Protein AF-A0A358L6A0-F1 (afdb_monomer)

Radius of gyration: 38.43 Å; Cα contacts (8 Å, |Δi|>4): 349; chains: 1; bounding box: 55×77×98 Å

Secondary structure (DSSP, 8-state):
--STTSEEEEEEEE-TTS-EEEEEEEETTTPPP--------TT-EEEEEESSGGG---SS--SSS--SS-SEEEEEEETTEEEESSS---HHHHHHHHHHHHHHHHHH-HHHHH-S--HHHHHHHHHHHTSPTTHHHHHHHHHGGGS-TT-PPPPPP-------------PPPPPPPPPPSSPBP-TT--B-TT-EEEETTEEEEE-S-B-TT--TTSTTTEE-SSSS--SEEE-

Solvent-accessible surface area (backbone atoms only — not comparable to full-atom values): 14060 Å² total; per-residue (Å²): 108,100,36,66,92,37,83,32,32,35,44,37,34,24,43,74,84,69,46,77,78,44,76,49,78,32,37,44,68,73,57,74,91,81,86,86,88,76,93,83,56,70,57,19,34,42,38,39,37,28,77,61,27,67,70,72,80,60,86,76,77,70,81,66,65,72,58,56,79,46,43,62,49,45,30,38,34,45,78,42,36,68,30,33,76,88,45,92,46,55,27,56,60,58,39,51,56,50,45,51,53,51,51,52,54,39,69,73,34,64,70,55,58,73,38,71,70,46,72,69,25,49,51,46,47,54,56,38,67,43,40,60,84,67,60,21,60,55,49,43,68,74,44,51,93,60,41,32,86,83,72,64,76,76,75,69,73,75,70,70,72,73,71,76,72,71,79,70,73,82,68,78,80,74,77,79,77,72,80,71,90,35,59,68,67,56,61,84,45,70,43,45,55,73,42,58,27,19,53,98,86,42,38,34,33,29,70,38,79,38,62,55,62,74,57,72,86,38,83,85,29,29,44,61,91,68,97,69,91,35,52,21,20,76,100

pLDDT: mean 88.19, std 11.38, range [53.19, 98.38]

Nearest PDB structures (foldseek):
  1e6p-assembly1_A  TM=8.493E-01  e=3.094E-01  Serratia marcescens
  3wd0-assembly1_A  TM=8.847E-01  e=6.014E-01  Serratia marcescens
  1goi-assembly1_A  TM=8.861E-01  e=4.446E-01  Serratia marcescens
  1ogg-assembly1_A  TM=8.759E-01  e=5.330E-01  Serratia marcescens
  1e6z-assembly2_B  TM=8.083E-01  e=3.492E-01  Serratia marcescens

Structure (mmCIF, N/CA/C/O backbone):
data_AF-A0A358L6A0-F1
#
_entry.id   AF-A0A358L6A0-F1
#
loop_
_atom_site.group_PDB
_atom_site.id
_atom_site.type_symbol
_atom_site.label_atom_id
_atom_site.label_alt_id
_atom_site.label_comp_id
_atom_site.label_asym_id
_atom_site.label_entity_id
_atom_site.label_seq_id
_atom_site.pdbx_PDB_ins_code
_atom_site.Cartn_x
_atom_site.Cartn_y
_atom_site.Cartn_z
_atom_site.occupancy
_atom_site.B_iso_or_equiv
_atom_site.auth_seq_id
_atom_site.auth_comp_id
_atom_site.auth_asym_id
_atom_site.auth_atom_id
_atom_site.pdbx_PDB_model_num
ATOM 1 N N . SER A 1 1 ? -11.634 -2.624 37.415 1.00 56.09 1 SER A N 1
ATOM 2 C CA . SER A 1 1 ? -11.315 -2.043 36.095 1.00 56.09 1 SER A CA 1
ATOM 3 C C . SER A 1 1 ? -11.478 -0.537 36.193 1.00 56.09 1 SER A C 1
ATOM 5 O O . SER A 1 1 ? -12.447 -0.107 36.806 1.00 56.09 1 SER A O 1
ATOM 7 N N . TYR A 1 2 ? -10.539 0.239 35.645 1.00 67.12 2 TYR A N 1
ATOM 8 C CA . TYR A 1 2 ? -10.558 1.711 35.680 1.00 67.12 2 TYR A CA 1
ATOM 9 C C . TYR A 1 2 ? -11.576 2.341 34.706 1.00 67.12 2 TYR A C 1
ATOM 11 O O . TYR A 1 2 ? -11.769 3.550 34.734 1.00 67.12 2 TYR A O 1
ATOM 19 N N . PHE A 1 3 ? -12.260 1.530 33.888 1.00 74.31 3 PHE A N 1
ATOM 20 C CA . PHE A 1 3 ? -13.234 1.986 32.890 1.00 74.31 3 PHE A CA 1
ATOM 21 C C . PHE A 1 3 ? -14.530 1.144 32.934 1.00 74.31 3 PHE A C 1
ATOM 23 O O . PHE A 1 3 ? -14.835 0.423 31.981 1.00 74.31 3 PHE A O 1
ATOM 30 N N . PRO A 1 4 ? -15.280 1.138 34.054 1.00 77.00 4 PRO A N 1
ATOM 31 C CA . PRO A 1 4 ? -16.499 0.341 34.163 1.00 77.00 4 PRO A CA 1
ATOM 32 C C . PRO A 1 4 ? -17.640 0.941 33.329 1.00 77.00 4 PRO A C 1
ATOM 34 O O . PRO A 1 4 ? -17.939 2.123 33.466 1.00 77.00 4 PRO A O 1
ATOM 37 N N . ASN A 1 5 ? -18.303 0.111 32.514 1.00 79.19 5 ASN A N 1
ATOM 38 C CA . ASN A 1 5 ? -19.486 0.474 31.713 1.00 79.19 5 ASN A CA 1
ATOM 39 C C . ASN A 1 5 ? -19.273 1.668 30.756 1.00 79.19 5 ASN A C 1
ATOM 41 O O . ASN A 1 5 ? -20.225 2.368 30.414 1.00 79.19 5 ASN A O 1
ATOM 45 N N . ILE A 1 6 ? -18.026 1.927 30.351 1.00 88.12 6 ILE A N 1
ATOM 46 C CA . ILE A 1 6 ? -17.695 2.930 29.335 1.00 88.12 6 ILE A CA 1
ATOM 47 C C . ILE A 1 6 ? -16.894 2.291 28.206 1.00 88.12 6 ILE A C 1
ATOM 49 O O . ILE A 1 6 ? -16.176 1.305 28.412 1.00 88.12 6 ILE A O 1
ATOM 53 N N . THR A 1 7 ? -17.004 2.877 27.014 1.00 91.00 7 THR A N 1
ATOM 54 C CA . THR A 1 7 ? -16.240 2.468 25.835 1.00 91.00 7 THR A CA 1
ATOM 55 C C . THR A 1 7 ? -14.747 2.562 26.120 1.00 91.00 7 THR A C 1
ATOM 57 O O . THR A 1 7 ? -14.200 3.648 26.307 1.00 91.00 7 THR A O 1
ATOM 60 N N . TYR A 1 8 ? -14.086 1.411 26.132 1.00 94.00 8 TYR A N 1
ATOM 61 C CA . TYR A 1 8 ? -12.645 1.298 26.317 1.00 94.00 8 TYR A CA 1
ATOM 62 C C . TYR A 1 8 ? -11.913 1.237 24.979 1.00 94.00 8 TYR A C 1
ATOM 64 O O . TYR A 1 8 ? -10.862 1.854 24.824 1.00 94.00 8 TYR A O 1
ATOM 72 N N . ALA A 1 9 ? -12.496 0.555 23.993 1.00 94.56 9 ALA A N 1
ATOM 73 C CA . ALA A 1 9 ? -11.986 0.531 22.631 1.00 94.56 9 ALA A CA 1
ATOM 74 C C . ALA A 1 9 ? -13.125 0.439 21.611 1.00 94.56 9 ALA A C 1
ATOM 76 O O . ALA A 1 9 ? -14.204 -0.080 21.903 1.00 94.56 9 ALA A O 1
ATOM 77 N N . THR A 1 10 ? -12.903 0.960 20.408 1.00 95.75 10 THR A N 1
ATOM 78 C CA . THR A 1 10 ? -13.812 0.781 19.271 1.00 95.75 10 THR A CA 1
ATOM 79 C C . THR A 1 10 ? -13.008 0.555 18.000 1.00 95.75 10 THR A C 1
ATOM 81 O O . THR A 1 10 ? -12.012 1.236 17.777 1.00 95.75 10 THR A O 1
ATOM 84 N N . LEU A 1 11 ? -13.450 -0.393 17.179 1.00 95.81 11 LEU A N 1
ATOM 85 C CA . LEU A 1 11 ? -12.953 -0.635 15.830 1.00 95.81 11 LEU A CA 1
ATOM 86 C C . LEU A 1 11 ? -14.091 -0.359 14.851 1.00 95.81 11 LEU A C 1
ATOM 88 O O . LEU A 1 11 ? -15.162 -0.951 14.987 1.00 95.81 11 LEU A O 1
ATOM 92 N N . VAL A 1 12 ? -13.862 0.518 13.881 1.00 97.81 12 VAL A N 1
ATOM 93 C CA . VAL A 1 12 ? -14.806 0.817 12.800 1.00 97.81 12 VAL A CA 1
ATOM 94 C C . VAL A 1 12 ? -14.117 0.567 11.467 1.00 97.81 12 VAL A C 1
ATOM 96 O O . VAL A 1 12 ? -12.978 0.993 11.279 1.00 97.81 12 VAL A O 1
ATOM 99 N N . VAL A 1 13 ? -14.803 -0.100 10.540 1.00 98.06 13 VAL A N 1
ATOM 100 C CA . VAL A 1 13 ? -14.350 -0.232 9.148 1.00 98.06 13 VAL A CA 1
ATOM 101 C C . VAL A 1 13 ? -15.364 0.439 8.236 1.00 98.06 13 VAL A C 1
ATOM 103 O O . VAL A 1 13 ? -16.569 0.190 8.349 1.00 98.06 13 VAL A O 1
ATOM 106 N N . ARG A 1 14 ? -14.876 1.290 7.332 1.00 98.38 14 ARG A N 1
ATOM 107 C CA . ARG A 1 14 ? -15.681 1.950 6.300 1.00 98.38 14 ARG A CA 1
ATOM 108 C C . ARG A 1 14 ? -15.213 1.526 4.914 1.00 98.38 14 ARG A C 1
ATOM 110 O O . ARG A 1 14 ? -14.010 1.398 4.688 1.00 98.38 14 ARG A O 1
ATOM 117 N N . ASP A 1 15 ? -16.162 1.302 4.011 1.00 97.44 15 ASP A N 1
ATOM 118 C CA . ASP A 1 15 ? -15.863 1.030 2.604 1.00 97.44 15 ASP A CA 1
ATOM 119 C C . ASP A 1 15 ? -15.377 2.296 1.868 1.00 97.44 15 ASP A C 1
ATOM 121 O O . ASP A 1 15 ? -15.298 3.386 2.442 1.00 97.44 15 ASP A O 1
ATOM 125 N N . SER A 1 16 ? -15.043 2.163 0.582 1.00 95.50 16 SER A N 1
ATOM 126 C CA . SER A 1 16 ? -14.539 3.268 -0.249 1.00 95.50 16 SER A CA 1
ATOM 127 C C . SER A 1 16 ? -15.534 4.422 -0.431 1.00 95.50 16 SER A C 1
ATOM 129 O O . SER A 1 16 ? -15.126 5.519 -0.802 1.00 95.50 16 SER A O 1
ATOM 131 N N . ASN A 1 17 ? -16.825 4.201 -0.161 1.00 95.94 17 ASN A N 1
ATOM 132 C CA . ASN A 1 17 ? -17.867 5.230 -0.194 1.00 95.94 17 ASN A CA 1
ATOM 133 C C . ASN A 1 17 ? -18.114 5.841 1.195 1.00 95.94 17 ASN A C 1
ATOM 135 O O . ASN A 1 17 ? -19.121 6.517 1.405 1.00 95.94 17 ASN A O 1
ATOM 139 N N . ASN A 1 18 ? -17.212 5.594 2.152 1.00 95.38 18 ASN A N 1
ATOM 140 C CA . ASN A 1 18 ? -17.301 6.034 3.541 1.00 95.38 18 ASN A CA 1
ATOM 141 C C . ASN A 1 18 ? -18.508 5.453 4.307 1.00 95.38 18 ASN A C 1
ATOM 143 O O . ASN A 1 18 ? -18.911 5.984 5.345 1.00 95.38 18 ASN A O 1
ATOM 147 N N . ARG A 1 19 ? -19.092 4.345 3.833 1.00 97.38 19 ARG A N 1
ATOM 148 C CA . ARG A 1 19 ? -20.167 3.654 4.551 1.00 97.38 19 ARG A CA 1
ATOM 149 C C . ARG A 1 19 ? -19.567 2.722 5.596 1.00 97.38 19 ARG A C 1
ATOM 151 O O . ARG A 1 19 ? -18.711 1.902 5.281 1.00 97.38 19 ARG A O 1
ATOM 158 N N . GLU A 1 20 ? -20.042 2.824 6.834 1.00 98.00 20 GLU A N 1
ATOM 159 C CA . GLU A 1 20 ? -19.682 1.896 7.908 1.00 98.00 20 GLU A CA 1
ATOM 160 C C . GLU A 1 20 ? -20.186 0.4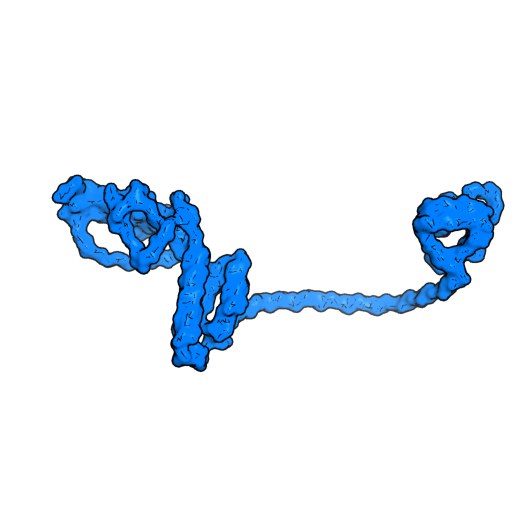86 7.581 1.00 98.00 20 GLU A C 1
ATOM 162 O O . GLU A 1 20 ? -21.389 0.260 7.460 1.00 98.00 20 GLU A O 1
ATOM 167 N N . ILE A 1 21 ? -19.252 -0.451 7.422 1.00 97.31 21 ILE A N 1
ATOM 168 C CA . ILE A 1 21 ? -19.542 -1.867 7.149 1.00 97.31 21 ILE A CA 1
ATOM 169 C C . ILE A 1 21 ? -19.302 -2.748 8.374 1.00 97.31 21 ILE A C 1
ATOM 171 O O . ILE A 1 21 ? -19.735 -3.897 8.407 1.00 97.31 21 ILE A O 1
ATOM 175 N N . TYR A 1 22 ? -18.599 -2.222 9.377 1.00 97.56 22 TYR A N 1
ATOM 176 C CA . TYR A 1 22 ? -18.295 -2.942 10.600 1.00 97.56 22 TYR A CA 1
ATOM 177 C C . TYR A 1 22 ? -18.070 -1.987 11.768 1.00 97.56 22 TYR A C 1
ATOM 179 O O . TYR A 1 22 ? -17.389 -0.968 11.626 1.00 97.56 22 TYR A O 1
ATOM 187 N N . ARG A 1 23 ? -18.572 -2.380 12.940 1.00 96.56 23 ARG A N 1
ATOM 188 C CA . ARG A 1 23 ? -18.295 -1.738 14.222 1.00 96.56 23 ARG A CA 1
ATOM 189 C C . ARG A 1 23 ? -18.195 -2.780 15.319 1.00 96.56 23 ARG A C 1
ATOM 191 O O . ARG A 1 23 ? -19.100 -3.589 15.500 1.00 96.56 23 ARG A O 1
ATOM 198 N N . LYS A 1 24 ? -17.144 -2.673 16.124 1.00 94.25 24 LYS A N 1
ATOM 199 C CA . LYS A 1 24 ? -17.020 -3.394 17.388 1.00 94.25 24 LYS A CA 1
ATOM 200 C C . LYS A 1 24 ? -16.661 -2.442 18.502 1.00 94.25 24 LYS A C 1
ATOM 202 O O . LYS A 1 24 ? -15.657 -1.741 18.422 1.00 94.25 24 LYS A O 1
ATOM 207 N N . THR A 1 25 ? -17.470 -2.453 19.551 1.00 93.31 25 THR A N 1
ATOM 208 C CA . THR A 1 25 ? -17.261 -1.658 20.759 1.00 93.31 25 THR A CA 1
ATOM 209 C C . THR A 1 25 ? -16.946 -2.593 21.915 1.00 93.31 25 THR A C 1
ATOM 211 O O . THR A 1 25 ? -17.596 -3.620 22.096 1.00 93.31 25 THR A O 1
ATOM 214 N N . MET A 1 26 ? -15.913 -2.248 22.677 1.00 91.75 26 MET A N 1
ATOM 215 C CA . MET A 1 26 ? -15.425 -3.024 23.810 1.00 91.75 26 MET A CA 1
ATOM 216 C C . MET A 1 26 ? -15.479 -2.159 25.065 1.00 91.75 26 MET A C 1
ATOM 218 O O . MET A 1 26 ? -14.884 -1.080 25.108 1.00 91.75 26 MET A O 1
ATOM 222 N N . GLU A 1 27 ? -16.183 -2.638 26.087 1.00 90.88 27 GLU A N 1
ATOM 223 C CA . GLU A 1 27 ? -16.241 -2.010 27.409 1.00 90.88 27 GLU A CA 1
ATOM 224 C C . GLU A 1 27 ? -15.062 -2.441 28.288 1.00 90.88 27 GLU A C 1
ATOM 226 O O . GLU A 1 27 ? -14.575 -3.568 28.197 1.00 90.88 27 GLU A O 1
ATOM 231 N N . GLY A 1 28 ? -14.623 -1.574 29.201 1.00 86.50 28 GLY A N 1
ATOM 232 C CA . GLY A 1 28 ? -13.390 -1.799 29.964 1.00 86.50 28 GLY A CA 1
ATOM 233 C C . GLY A 1 28 ? -13.431 -2.900 31.031 1.00 86.50 28 GLY A C 1
ATOM 234 O O . GLY A 1 28 ? -12.390 -3.228 31.601 1.00 86.50 28 GLY A O 1
ATOM 235 N N . ASN A 1 29 ? -14.595 -3.455 31.376 1.00 81.62 29 ASN A N 1
ATOM 236 C CA . ASN A 1 29 ? -14.744 -4.458 32.445 1.00 81.62 29 ASN A CA 1
ATOM 237 C C . ASN A 1 29 ? -15.479 -5.741 32.025 1.00 81.62 29 ASN A C 1
ATOM 239 O O . ASN A 1 29 ? -15.491 -6.693 32.803 1.00 81.62 29 ASN A O 1
ATOM 243 N N . ARG A 1 30 ? -16.097 -5.765 30.839 1.00 76.94 30 ARG A N 1
ATOM 244 C CA . ARG A 1 30 ? -16.945 -6.869 30.352 1.00 76.94 30 ARG A CA 1
ATOM 245 C C . ARG A 1 30 ? -16.699 -7.216 28.882 1.00 76.94 30 ARG A C 1
ATOM 247 O O . ARG A 1 30 ? -17.526 -7.876 28.260 1.00 76.94 30 ARG A O 1
ATOM 254 N N . ALA A 1 31 ? -15.573 -6.782 28.315 1.00 79.00 31 ALA A N 1
ATOM 255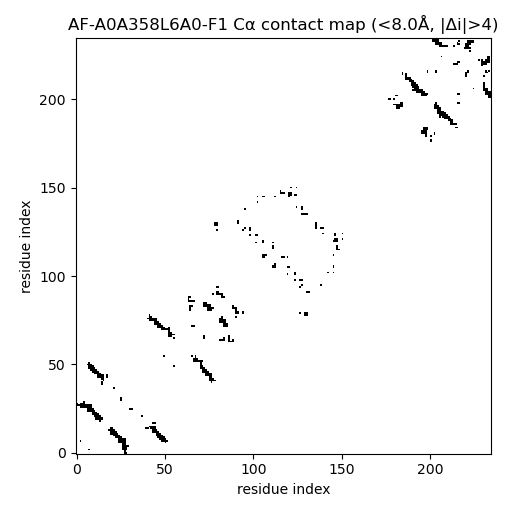 C CA . ALA A 1 31 ? -15.206 -7.175 26.963 1.00 79.00 31 ALA A CA 1
ATOM 256 C C . ALA A 1 31 ? -15.015 -8.696 26.881 1.00 79.00 31 ALA A C 1
ATOM 258 O O . ALA A 1 31 ? -14.216 -9.281 27.614 1.00 79.00 31 ALA A O 1
ATOM 259 N N . VAL A 1 32 ? -15.748 -9.325 25.966 1.00 82.31 32 VAL A N 1
ATOM 260 C CA . VAL A 1 32 ? -15.558 -10.729 25.609 1.00 82.31 32 VAL A CA 1
ATOM 261 C C . VAL A 1 32 ? -14.437 -10.801 24.581 1.00 82.31 32 VAL A C 1
ATOM 263 O O . VAL A 1 32 ? -14.462 -10.088 23.574 1.00 82.31 32 VAL A O 1
ATOM 266 N N . VAL A 1 33 ? -13.448 -11.658 24.834 1.00 82.94 33 VAL A N 1
ATOM 267 C CA . VAL A 1 33 ? -12.400 -11.945 23.851 1.00 82.94 33 VAL A CA 1
ATOM 268 C C . VAL A 1 33 ? -13.055 -12.584 22.634 1.00 82.94 33 VAL A C 1
ATOM 270 O O . VAL A 1 33 ? -13.806 -13.549 22.758 1.00 82.94 33 VAL A O 1
ATOM 273 N N . GLY A 1 34 ? -12.771 -12.050 21.454 1.00 83.88 34 GLY A N 1
ATOM 274 C CA . GLY A 1 34 ? -13.308 -12.571 20.209 1.00 83.88 34 GLY A CA 1
ATOM 275 C C . GLY A 1 34 ? -12.373 -12.298 19.048 1.00 83.88 34 GLY A C 1
ATOM 276 O O . GLY A 1 34 ? -11.483 -11.452 19.132 1.00 83.88 34 GLY A O 1
ATOM 277 N N . ARG A 1 35 ? -12.609 -13.026 17.964 1.00 87.31 35 ARG A N 1
ATOM 278 C CA . ARG A 1 35 ? -11.963 -12.839 16.672 1.00 87.31 35 ARG A CA 1
ATOM 279 C C . ARG A 1 35 ? -13.065 -12.607 15.657 1.00 87.31 35 ARG A C 1
ATOM 281 O O . ARG A 1 35 ? -13.989 -13.409 15.577 1.00 87.31 35 ARG A O 1
ATOM 288 N N . ASP A 1 36 ? -12.943 -11.529 14.904 1.00 88.31 36 ASP A N 1
ATOM 289 C CA . ASP A 1 36 ? -13.847 -11.208 13.809 1.00 88.31 36 ASP A CA 1
ATOM 290 C C . ASP A 1 36 ? -13.014 -11.158 12.529 1.00 88.31 36 ASP A C 1
ATOM 292 O O . ASP A 1 36 ? -11.890 -10.650 12.533 1.00 88.31 36 ASP A O 1
ATOM 296 N N . GLU A 1 37 ? -13.553 -11.708 11.448 1.00 91.88 37 GLU A N 1
ATOM 297 C CA . GLU A 1 37 ? -12.927 -11.681 10.130 1.00 91.88 37 GLU A CA 1
ATOM 298 C C . GLU A 1 37 ? -13.788 -10.825 9.213 1.00 91.88 37 GLU A C 1
ATOM 300 O O . GLU A 1 37 ? -14.985 -11.064 9.056 1.00 91.88 37 GLU A O 1
ATOM 305 N N . ILE A 1 38 ? -13.185 -9.776 8.662 1.00 91.00 38 ILE A N 1
ATOM 306 C CA . ILE A 1 38 ? -13.883 -8.762 7.876 1.00 91.00 38 ILE A CA 1
ATOM 307 C C . ILE A 1 38 ? -13.158 -8.661 6.544 1.00 91.00 38 ILE A C 1
ATOM 309 O O . ILE A 1 38 ? -11.955 -8.396 6.510 1.00 91.00 38 ILE A O 1
ATOM 313 N N . ALA A 1 39 ? -13.886 -8.867 5.449 1.00 92.31 39 ALA A N 1
ATOM 314 C CA . ALA A 1 39 ? -13.350 -8.626 4.119 1.00 92.31 39 ALA A CA 1
ATOM 315 C C . ALA A 1 39 ? -13.075 -7.127 3.934 1.00 92.31 39 ALA A C 1
ATOM 317 O O . ALA A 1 39 ? -13.905 -6.281 4.280 1.00 92.31 39 ALA A O 1
ATOM 318 N N . PHE A 1 40 ? -11.919 -6.800 3.369 1.00 93.88 40 PHE A N 1
ATOM 319 C CA . PHE A 1 40 ? -11.525 -5.429 3.082 1.00 93.88 40 PHE A CA 1
ATOM 320 C C . PHE A 1 40 ? -10.887 -5.331 1.700 1.00 93.88 40 PHE A C 1
ATOM 322 O O . PHE A 1 40 ? -10.334 -6.302 1.187 1.00 93.88 40 PHE A O 1
ATOM 329 N N . SER A 1 41 ? -10.935 -4.129 1.134 1.00 94.69 41 SER A N 1
ATOM 330 C CA . SER A 1 41 ? -10.309 -3.799 -0.145 1.00 94.69 41 SER A CA 1
ATOM 331 C C . SER A 1 41 ? -9.475 -2.530 -0.007 1.00 94.69 41 SER A C 1
ATOM 333 O O . SER A 1 41 ? -9.629 -1.767 0.952 1.00 94.69 41 SER A O 1
ATOM 335 N N . SER A 1 42 ? -8.594 -2.274 -0.976 1.00 95.19 42 SER A N 1
ATOM 336 C CA . SER A 1 42 ? -7.911 -0.982 -1.041 1.00 95.19 42 SER A CA 1
ATOM 337 C C . SER A 1 42 ? -8.927 0.169 -1.123 1.00 95.19 42 SER A C 1
ATOM 339 O O . SER A 1 42 ? -9.985 0.038 -1.735 1.00 95.19 42 SER A O 1
ATOM 341 N N . GLY A 1 43 ? -8.617 1.282 -0.457 1.00 96.38 43 GLY A N 1
ATOM 342 C CA . GLY A 1 43 ? -9.494 2.442 -0.308 1.00 96.38 43 GLY A CA 1
ATOM 343 C C . GLY A 1 43 ? -10.386 2.397 0.935 1.00 96.38 43 GLY A C 1
ATOM 344 O O . GLY A 1 43 ? -10.953 3.422 1.300 1.00 96.38 43 GLY A O 1
ATOM 345 N N . TYR A 1 44 ? -10.488 1.253 1.620 1.00 98.12 44 TYR A N 1
ATOM 346 C CA . TYR A 1 44 ? -11.238 1.162 2.874 1.00 98.12 44 TYR A CA 1
ATOM 347 C C . TYR A 1 44 ? -10.520 1.916 3.994 1.00 98.12 44 TYR A C 1
ATOM 349 O O . TYR A 1 44 ? -9.292 2.063 3.981 1.00 98.12 44 TYR A O 1
ATOM 357 N N . GLN A 1 45 ? -11.288 2.348 4.993 1.00 98.12 45 GLN A N 1
ATOM 358 C CA . GLN A 1 45 ? -10.762 2.993 6.189 1.00 98.12 45 GLN A CA 1
ATOM 359 C C . GLN A 1 45 ? -10.959 2.135 7.434 1.00 98.12 45 GLN A C 1
ATOM 361 O O . GLN A 1 45 ? -12.028 1.563 7.637 1.00 98.12 45 GLN A O 1
ATOM 366 N N . ILE A 1 46 ? -9.941 2.099 8.291 1.00 97.56 46 ILE A N 1
ATOM 367 C CA . ILE A 1 46 ? -9.986 1.490 9.621 1.00 97.56 46 ILE A CA 1
ATOM 368 C C . ILE A 1 46 ? -9.816 2.604 10.649 1.00 97.56 46 ILE A C 1
ATOM 370 O O . ILE A 1 46 ? -8.796 3.283 10.661 1.00 97.56 46 ILE A O 1
ATOM 374 N N . GLU A 1 47 ? -10.782 2.775 11.538 1.00 97.75 47 GLU A N 1
ATOM 375 C CA . GLU A 1 47 ? -10.686 3.683 12.678 1.00 97.75 47 GLU A CA 1
ATOM 376 C C . GLU A 1 47 ? -10.606 2.871 13.969 1.00 97.75 47 GLU A C 1
ATOM 378 O O . GLU A 1 47 ? -11.453 2.018 14.243 1.00 97.75 47 GLU A O 1
ATOM 383 N N . ILE A 1 48 ? -9.576 3.146 14.763 1.00 97.12 48 ILE A N 1
ATOM 384 C CA . ILE A 1 48 ? -9.351 2.530 16.066 1.00 97.12 48 ILE A CA 1
ATOM 385 C C . ILE A 1 48 ? -9.397 3.627 17.115 1.00 97.12 48 ILE A C 1
ATOM 387 O O . ILE A 1 48 ? -8.563 4.528 17.100 1.00 97.12 48 ILE A O 1
ATOM 391 N N . TYR A 1 49 ? -10.327 3.509 18.053 1.00 97.12 49 TYR A N 1
ATOM 392 C CA . TYR A 1 49 ? -10.307 4.240 19.313 1.00 97.12 49 TYR A CA 1
ATOM 393 C C . TYR A 1 49 ? -9.825 3.321 20.436 1.00 97.12 49 TYR A C 1
ATOM 395 O O . TYR A 1 49 ? -10.279 2.178 20.535 1.00 97.12 49 TYR A O 1
ATOM 403 N N . HIS A 1 50 ? -8.968 3.825 21.321 1.00 96.31 50 HIS A N 1
ATOM 404 C CA . HIS A 1 50 ? -8.565 3.136 22.542 1.00 96.31 50 HIS A CA 1
ATOM 405 C C . HIS A 1 50 ? -8.320 4.138 23.681 1.00 96.31 50 HIS A C 1
ATOM 407 O O . HIS A 1 50 ? -7.598 5.121 23.517 1.00 96.31 50 HIS A O 1
ATOM 413 N N . ALA A 1 51 ? -8.892 3.884 24.861 1.00 95.25 51 ALA A N 1
ATOM 414 C CA . ALA A 1 51 ? -8.777 4.770 26.024 1.00 95.25 51 ALA A CA 1
ATOM 415 C C . ALA A 1 51 ? -7.331 4.882 26.547 1.00 95.25 51 ALA A C 1
ATOM 417 O O . ALA A 1 51 ? -6.926 5.940 27.030 1.00 95.25 51 ALA A O 1
ATOM 418 N N . GLU A 1 52 ? -6.555 3.804 26.401 1.00 94.44 52 GLU A N 1
ATOM 419 C CA . GLU A 1 52 ? -5.114 3.728 26.678 1.00 94.44 52 GLU A CA 1
ATOM 420 C C . GLU A 1 52 ? -4.340 3.422 25.376 1.00 94.44 52 GLU A C 1
ATOM 422 O O . GLU A 1 52 ? -4.003 2.261 25.130 1.00 94.44 52 GLU A O 1
ATOM 427 N N . PRO A 1 53 ? -4.106 4.402 24.487 1.00 94.31 53 PRO A N 1
ATOM 428 C CA . PRO A 1 53 ? -3.596 4.154 23.131 1.00 94.31 53 PRO A CA 1
ATOM 429 C C . PRO A 1 53 ? -2.237 3.447 23.095 1.00 94.31 53 PRO A C 1
ATOM 431 O O . PRO A 1 53 ? -1.995 2.592 22.242 1.00 94.31 53 PRO A O 1
ATOM 434 N N . GLY A 1 54 ? -1.401 3.670 24.111 1.00 94.81 54 GLY A N 1
ATOM 435 C CA . GLY A 1 54 ? -0.147 2.952 24.326 1.00 94.81 54 GLY A CA 1
ATOM 436 C C . GLY A 1 54 ? -0.275 1.439 24.547 1.00 94.81 54 GLY A C 1
ATOM 437 O O . GLY A 1 54 ? 0.755 0.794 24.732 1.00 94.81 54 GLY A O 1
ATOM 438 N N . ARG A 1 55 ? -1.476 0.841 24.520 1.00 92.75 55 ARG A N 1
ATOM 439 C CA . ARG A 1 55 ? -1.705 -0.618 24.551 1.00 92.75 55 ARG A CA 1
ATOM 440 C C . ARG A 1 55 ? -1.990 -1.240 23.184 1.00 92.75 55 ARG A C 1
ATOM 442 O O . ARG A 1 55 ? -1.907 -2.459 23.062 1.00 92.75 55 ARG A O 1
ATOM 449 N N . VAL A 1 56 ? -2.274 -0.440 22.156 1.00 93.56 56 VAL A N 1
ATOM 450 C CA . VAL A 1 56 ? -2.481 -0.951 20.794 1.00 93.56 56 VAL A CA 1
ATOM 451 C C . VAL A 1 56 ? -1.136 -1.430 20.234 1.00 93.56 56 VAL A C 1
ATOM 453 O O . VAL A 1 56 ? -0.113 -0.755 20.378 1.00 93.56 56 VAL A O 1
ATOM 456 N N . ARG A 1 57 ? -1.098 -2.632 19.651 1.00 90.94 57 ARG A N 1
ATOM 457 C CA . ARG A 1 57 ? 0.123 -3.264 19.123 1.00 90.94 57 ARG A CA 1
ATOM 458 C C . ARG A 1 57 ? -0.114 -3.781 17.713 1.00 90.94 57 ARG A C 1
ATOM 460 O O . ARG A 1 57 ? -1.204 -4.249 17.400 1.00 90.94 57 ARG A O 1
ATOM 467 N N . LEU A 1 58 ? 0.931 -3.717 16.895 1.00 90.19 58 LEU A N 1
ATOM 468 C CA . LEU A 1 58 ? 0.970 -4.317 15.565 1.00 90.19 58 LEU A CA 1
ATOM 469 C C . LEU A 1 58 ? 1.720 -5.644 15.634 1.00 90.19 58 LEU A C 1
ATOM 471 O O . LEU A 1 58 ? 2.711 -5.754 16.359 1.00 90.19 58 LEU A O 1
ATOM 475 N N . SER A 1 59 ? 1.249 -6.625 14.871 1.00 87.62 59 SER A N 1
ATOM 476 C CA . SER A 1 59 ? 1.920 -7.907 14.679 1.00 87.62 59 SER A CA 1
ATOM 477 C C . SER A 1 59 ? 1.984 -8.216 13.178 1.00 87.62 59 SER A C 1
ATOM 479 O O . SER A 1 59 ? 0.924 -8.329 12.559 1.00 87.62 59 SER A O 1
ATOM 481 N N . PRO A 1 60 ? 3.184 -8.323 12.577 1.00 86.44 60 PRO A N 1
ATOM 482 C CA . PRO A 1 60 ? 4.488 -8.023 13.177 1.00 86.44 60 PRO A CA 1
ATOM 483 C C . PRO A 1 60 ? 4.618 -6.542 13.579 1.00 86.44 60 PRO A C 1
ATOM 485 O O . PRO A 1 60 ? 3.882 -5.681 13.091 1.00 86.44 60 PRO A O 1
ATOM 488 N N . SER A 1 61 ? 5.552 -6.234 14.483 1.00 86.50 61 SER A N 1
ATOM 489 C CA . SER A 1 61 ? 5.788 -4.860 14.937 1.00 86.50 61 SER A CA 1
ATOM 490 C C . SER A 1 61 ? 6.243 -3.962 13.785 1.00 86.50 61 SER A C 1
ATOM 492 O O . SER A 1 61 ? 7.104 -4.353 13.000 1.00 86.50 61 SER A O 1
ATOM 494 N N . ALA A 1 62 ? 5.713 -2.742 13.720 1.00 87.00 62 ALA A N 1
ATOM 495 C CA . ALA A 1 62 ? 6.115 -1.726 12.753 1.00 87.00 62 ALA A CA 1
ATOM 496 C C . ALA A 1 62 ? 6.176 -0.351 13.428 1.00 87.00 62 ALA A C 1
ATOM 498 O O . ALA A 1 62 ? 5.331 -0.022 14.264 1.00 87.00 62 ALA A O 1
ATOM 499 N N . THR A 1 63 ? 7.186 0.442 13.079 1.00 87.44 63 THR A N 1
ATOM 500 C CA . THR A 1 63 ? 7.399 1.791 13.615 1.00 87.44 63 THR A CA 1
ATOM 501 C C . THR A 1 63 ? 6.652 2.834 12.781 1.00 87.44 63 THR A C 1
ATOM 503 O O . THR A 1 63 ? 6.313 2.606 11.623 1.00 87.44 63 THR A O 1
ATOM 506 N N . GLY A 1 64 ? 6.327 3.980 13.385 1.00 89.19 64 GLY A N 1
ATOM 507 C CA . GLY A 1 64 ? 5.715 5.117 12.682 1.00 89.19 64 GLY A CA 1
ATOM 508 C C . GLY A 1 64 ? 4.251 4.946 12.251 1.00 89.19 64 GLY A C 1
ATOM 509 O O . GLY A 1 64 ? 3.679 5.891 11.720 1.00 89.19 64 GLY A O 1
ATOM 510 N N . ILE A 1 65 ? 3.624 3.785 12.482 1.00 92.75 65 ILE A N 1
ATOM 511 C CA . ILE A 1 65 ? 2.218 3.526 12.114 1.00 92.75 65 ILE A CA 1
ATOM 512 C C . ILE A 1 65 ? 1.239 3.946 13.221 1.00 92.75 65 ILE A C 1
ATOM 514 O O . ILE A 1 65 ? 0.133 4.390 12.922 1.00 92.75 65 ILE A O 1
ATOM 518 N N . LEU A 1 66 ? 1.620 3.815 14.494 1.00 94.56 66 LEU A N 1
ATOM 519 C CA . LEU A 1 66 ? 0.784 4.159 15.650 1.00 94.56 66 LEU A CA 1
ATOM 520 C C . LEU A 1 66 ? 1.408 5.300 16.451 1.00 94.56 66 LEU A C 1
ATOM 522 O O . LEU A 1 66 ? 2.612 5.294 16.705 1.00 94.56 66 LEU A O 1
ATOM 526 N N . ASP A 1 67 ? 0.565 6.218 16.916 1.00 94.56 67 ASP A N 1
ATOM 527 C CA . ASP A 1 67 ? 0.909 7.180 17.958 1.00 94.56 67 ASP A CA 1
ATOM 528 C C . ASP A 1 67 ? 0.425 6.635 19.308 1.00 94.56 67 ASP A C 1
ATOM 530 O O . ASP A 1 67 ? -0.762 6.387 19.512 1.00 94.56 67 ASP A O 1
ATOM 534 N N . SER A 1 68 ? 1.360 6.436 20.240 1.00 93.94 68 SER A N 1
ATOM 535 C CA . SER A 1 68 ? 1.064 5.906 21.576 1.00 93.94 68 SER A CA 1
ATOM 536 C C . SER A 1 68 ? 0.284 6.874 22.473 1.00 93.94 68 SER A C 1
ATOM 538 O O . SER A 1 68 ? -0.171 6.458 23.539 1.00 93.94 68 SER A O 1
ATOM 540 N N . GLN A 1 69 ? 0.141 8.137 22.061 1.00 94.81 69 GLN A N 1
ATOM 541 C CA . GLN A 1 69 ? -0.557 9.194 22.794 1.00 94.81 69 GLN A CA 1
ATOM 542 C C . GLN A 1 69 ? -1.936 9.517 22.198 1.00 94.81 69 GLN A C 1
ATOM 544 O O . GLN A 1 69 ? -2.834 9.955 22.921 1.00 94.81 69 GLN A O 1
ATOM 549 N N . ALA A 1 70 ? -2.146 9.268 20.902 1.00 96.25 70 ALA A N 1
ATOM 550 C CA . ALA A 1 70 ? -3.412 9.546 20.232 1.00 96.25 70 ALA A CA 1
ATOM 551 C C . ALA A 1 70 ? -4.451 8.456 20.518 1.00 96.25 70 ALA A C 1
ATOM 553 O O . ALA A 1 70 ? -4.301 7.308 20.108 1.00 96.25 70 ALA A O 1
ATOM 554 N N . LYS A 1 71 ? -5.558 8.823 21.177 1.00 96.56 71 LYS A N 1
ATOM 555 C CA . LYS A 1 71 ? -6.663 7.891 21.477 1.00 96.56 71 LYS A CA 1
ATOM 556 C C . LYS A 1 71 ? -7.365 7.347 20.237 1.00 96.56 71 LYS A C 1
ATOM 558 O O . LYS A 1 71 ? -8.004 6.306 20.342 1.00 96.56 71 LYS A O 1
ATOM 563 N N . THR A 1 72 ? -7.259 8.040 19.107 1.00 97.50 72 THR A N 1
ATOM 564 C CA . THR A 1 72 ? -7.861 7.631 17.839 1.00 97.50 72 THR A CA 1
ATOM 565 C C . THR A 1 72 ? -6.795 7.579 16.755 1.00 97.50 72 THR A C 1
ATOM 567 O O . THR A 1 72 ? -6.058 8.546 16.570 1.00 97.50 72 THR A O 1
ATOM 570 N N . ALA A 1 73 ? -6.753 6.476 16.015 1.00 97.06 73 ALA A N 1
ATOM 571 C CA . ALA A 1 73 ? -5.955 6.317 14.807 1.00 97.06 73 ALA A CA 1
ATOM 572 C C . ALA A 1 73 ? -6.877 5.964 13.638 1.00 97.06 73 ALA A C 1
ATOM 574 O O . ALA A 1 73 ? -7.749 5.104 13.777 1.00 97.06 73 ALA A O 1
ATOM 575 N N . VAL A 1 74 ? -6.688 6.623 12.495 1.00 97.31 74 VAL A N 1
ATOM 576 C CA . VAL A 1 74 ? -7.441 6.334 11.269 1.00 97.31 74 VAL A CA 1
ATOM 577 C C . VAL A 1 74 ? -6.461 5.909 10.191 1.00 97.31 74 VAL A C 1
ATOM 579 O O . VAL A 1 74 ? -5.508 6.626 9.896 1.00 97.31 74 VAL A O 1
ATOM 582 N N . PHE A 1 75 ? -6.708 4.750 9.597 1.00 97.56 75 PHE A N 1
ATOM 583 C CA . PHE A 1 75 ? -5.897 4.176 8.538 1.00 97.56 75 PHE A CA 1
ATOM 584 C C . PHE A 1 75 ? -6.682 4.097 7.244 1.00 97.56 75 PHE A C 1
ATOM 586 O O . PHE A 1 75 ? -7.852 3.729 7.256 1.00 97.56 75 PHE A O 1
ATOM 593 N N . THR A 1 76 ? -6.009 4.350 6.132 1.00 97.31 76 THR A N 1
ATOM 594 C CA . THR A 1 76 ? -6.466 4.001 4.790 1.00 97.31 76 THR A CA 1
ATOM 595 C C . THR A 1 76 ? -5.714 2.756 4.326 1.00 97.31 76 THR A C 1
ATOM 597 O O . THR A 1 76 ? -4.485 2.693 4.430 1.00 97.31 76 THR A O 1
ATOM 600 N N . ILE A 1 77 ? -6.439 1.759 3.820 1.00 97.12 77 ILE A N 1
ATOM 601 C CA . ILE A 1 77 ? -5.855 0.537 3.262 1.00 97.12 77 ILE A CA 1
ATOM 602 C C . ILE A 1 77 ? -5.381 0.822 1.834 1.00 97.12 77 ILE A C 1
ATOM 604 O O . ILE A 1 77 ? -6.179 1.139 0.950 1.00 97.12 77 ILE A O 1
ATOM 608 N N . THR A 1 78 ? -4.085 0.688 1.583 1.00 96.44 78 THR A N 1
ATOM 609 C CA . THR A 1 78 ? -3.478 0.816 0.252 1.00 96.44 78 THR A CA 1
ATOM 610 C C . THR A 1 78 ? -2.990 -0.551 -0.236 1.00 96.44 78 THR A C 1
ATOM 612 O O . THR A 1 78 ? -2.849 -1.467 0.580 1.00 96.44 78 THR A O 1
ATOM 615 N N . PRO A 1 79 ? -2.690 -0.717 -1.538 1.00 94.31 79 PRO A N 1
ATOM 616 C CA . PRO A 1 79 ? -2.092 -1.956 -2.038 1.00 94.31 79 PRO A CA 1
ATOM 617 C C . PRO A 1 79 ? -0.753 -2.287 -1.359 1.00 94.31 79 PRO A C 1
ATOM 619 O O . PRO A 1 79 ? -0.418 -3.454 -1.194 1.00 94.31 79 PRO A O 1
ATOM 622 N N . ALA A 1 80 ? -0.018 -1.263 -0.908 1.00 94.75 80 ALA A N 1
ATOM 623 C CA . ALA A 1 80 ? 1.270 -1.416 -0.237 1.00 94.75 80 ALA A CA 1
ATOM 624 C C . ALA A 1 80 ? 1.178 -1.550 1.299 1.00 94.75 80 ALA A C 1
ATOM 626 O O . ALA A 1 80 ? 2.179 -1.841 1.953 1.00 94.75 80 ALA A O 1
ATOM 627 N N . GLY A 1 81 ? 0.004 -1.335 1.906 1.00 93.31 81 GLY A N 1
ATOM 628 C CA . GLY A 1 81 ? -0.208 -1.492 3.348 1.00 93.31 81 GLY A CA 1
ATOM 629 C C . GLY A 1 81 ? -1.081 -0.406 3.981 1.00 93.31 81 GLY A C 1
ATOM 630 O O . GLY A 1 81 ? -1.924 0.208 3.337 1.00 93.31 81 GLY A O 1
ATOM 631 N N . LEU A 1 82 ? -0.908 -0.171 5.285 1.00 94.69 82 LEU A N 1
ATOM 632 C CA . LEU A 1 82 ? -1.722 0.791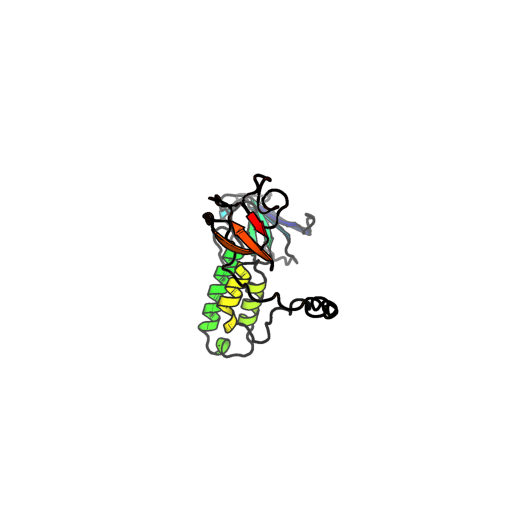 6.038 1.00 94.69 82 LEU A CA 1
ATOM 633 C C . LEU A 1 82 ? -1.099 2.190 6.019 1.00 94.69 82 LEU A C 1
ATOM 635 O O . LEU A 1 82 ? -0.020 2.399 6.576 1.00 94.69 82 LEU A O 1
ATOM 639 N N . LYS A 1 83 ? -1.801 3.173 5.450 1.00 96.81 83 LYS A N 1
ATOM 640 C CA . LYS A 1 83 ? -1.472 4.598 5.594 1.00 96.81 83 LYS A CA 1
ATOM 641 C C . LYS A 1 83 ? -2.215 5.156 6.800 1.00 96.81 83 LYS A C 1
ATOM 643 O O . LYS A 1 83 ? -3.436 5.159 6.796 1.00 96.81 83 LYS A O 1
ATOM 648 N N . ASN A 1 84 ? -1.509 5.634 7.815 1.00 97.06 84 ASN A N 1
ATOM 649 C CA . ASN A 1 84 ? -2.118 6.405 8.892 1.00 97.06 84 ASN A CA 1
ATOM 650 C C . ASN A 1 84 ? -2.432 7.821 8.368 1.00 97.06 84 ASN A C 1
ATOM 652 O O . ASN A 1 84 ? -1.594 8.444 7.716 1.00 97.06 84 ASN A O 1
ATOM 656 N N . ASN A 1 85 ? -3.640 8.316 8.627 1.00 95.38 85 ASN A N 1
ATOM 657 C CA . ASN A 1 85 ? -4.116 9.604 8.120 1.00 95.38 85 ASN A CA 1
ATOM 658 C C . ASN A 1 85 ? -3.616 10.795 8.959 1.00 95.38 85 ASN A C 1
ATOM 660 O O . ASN A 1 85 ? -3.656 11.928 8.489 1.00 95.38 85 ASN A O 1
ATOM 664 N N . GLN A 1 86 ? -3.163 10.555 10.192 1.00 94.19 86 GLN A N 1
ATOM 665 C CA . GLN A 1 86 ? -2.597 11.561 11.096 1.00 94.19 86 GLN A CA 1
ATOM 666 C C . GLN A 1 86 ? -1.060 11.578 11.096 1.00 94.19 86 GLN A C 1
ATOM 668 O O . GLN A 1 86 ? -0.463 12.579 11.488 1.00 94.19 86 GLN A O 1
ATOM 673 N N . LEU A 1 87 ? -0.410 10.487 10.679 1.00 95.12 87 LEU A N 1
ATOM 674 C CA . LEU A 1 87 ? 1.048 10.344 10.682 1.00 95.12 87 LEU A CA 1
ATOM 675 C C . LEU A 1 87 ? 1.632 10.350 9.266 1.00 95.12 87 LEU A C 1
ATOM 677 O O . LEU A 1 87 ? 0.978 10.020 8.278 1.00 95.12 87 LEU A O 1
ATOM 681 N N . ASN A 1 88 ? 2.922 10.665 9.161 1.00 93.19 88 ASN A N 1
ATOM 682 C CA . ASN A 1 88 ? 3.623 10.692 7.878 1.00 93.19 88 ASN A CA 1
ATOM 683 C C . ASN A 1 88 ? 4.274 9.345 7.506 1.00 93.19 88 ASN A C 1
ATOM 685 O O . ASN A 1 88 ? 5.358 9.313 6.931 1.00 93.19 88 ASN A O 1
ATOM 689 N N . ASN A 1 89 ? 3.646 8.216 7.846 1.00 94.88 89 ASN A N 1
ATOM 690 C CA . ASN A 1 89 ? 4.173 6.914 7.435 1.00 94.88 89 ASN A CA 1
ATOM 691 C C . ASN A 1 89 ? 3.987 6.702 5.924 1.00 94.88 89 ASN A C 1
ATOM 693 O O . ASN A 1 89 ? 3.012 7.182 5.343 1.00 94.88 89 ASN A O 1
ATOM 697 N N . ASN A 1 90 ? 4.895 5.961 5.293 1.00 94.69 90 ASN A N 1
ATOM 698 C CA . ASN A 1 90 ? 4.806 5.624 3.875 1.00 94.69 90 ASN A CA 1
ATOM 699 C C . ASN A 1 90 ? 4.677 4.097 3.704 1.00 94.69 90 ASN A C 1
ATOM 701 O O . ASN A 1 90 ? 5.655 3.386 3.951 1.00 94.69 90 ASN A O 1
ATOM 705 N N . PRO A 1 91 ? 3.497 3.583 3.297 1.00 95.00 91 PRO A N 1
ATOM 706 C CA . PRO A 1 91 ? 3.303 2.153 3.062 1.00 95.00 91 PRO A CA 1
ATOM 707 C C . PRO A 1 91 ? 4.241 1.575 2.000 1.00 95.00 91 PRO A C 1
ATOM 709 O O . PRO A 1 91 ? 4.731 0.467 2.177 1.00 95.00 91 PRO A O 1
ATOM 712 N N . GLU A 1 92 ? 4.540 2.322 0.933 1.00 95.94 92 GLU A N 1
ATOM 713 C CA . GLU A 1 92 ? 5.418 1.840 -0.140 1.00 95.94 92 GLU A CA 1
ATOM 714 C C . GLU A 1 92 ? 6.864 1.693 0.325 1.00 95.94 92 GLU A C 1
ATOM 716 O O . GLU A 1 92 ? 7.506 0.695 0.016 1.00 95.94 92 GLU A O 1
ATOM 721 N N . THR A 1 93 ? 7.365 2.637 1.127 1.00 93.38 93 THR A N 1
ATOM 722 C CA . THR A 1 93 ? 8.701 2.523 1.734 1.00 93.38 93 THR A CA 1
ATOM 723 C C . THR A 1 93 ? 8.773 1.324 2.679 1.00 93.38 93 THR A C 1
ATOM 725 O O . THR A 1 93 ? 9.701 0.527 2.587 1.00 93.38 93 THR A O 1
ATOM 728 N N . ALA A 1 94 ? 7.764 1.146 3.537 1.00 93.00 94 ALA A N 1
ATOM 729 C CA . ALA A 1 94 ? 7.716 0.014 4.460 1.00 93.00 94 ALA A CA 1
ATOM 730 C C . ALA A 1 94 ? 7.607 -1.338 3.728 1.00 93.00 94 ALA A C 1
ATOM 732 O O . ALA A 1 94 ? 8.197 -2.329 4.161 1.00 93.00 94 ALA A O 1
ATOM 733 N N . LEU A 1 95 ? 6.863 -1.396 2.618 1.00 95.25 95 LEU A N 1
ATOM 734 C CA . LEU A 1 95 ? 6.799 -2.585 1.773 1.00 95.25 95 LEU A CA 1
ATOM 735 C C . LEU A 1 95 ? 8.140 -2.833 1.073 1.00 95.25 95 LEU A C 1
ATOM 737 O O . LEU A 1 95 ? 8.622 -3.959 1.105 1.00 95.25 95 LEU A O 1
ATOM 741 N N . ALA A 1 96 ? 8.783 -1.805 0.517 1.00 95.88 96 ALA A N 1
ATOM 742 C CA . ALA A 1 96 ? 10.087 -1.925 -0.133 1.00 95.88 96 ALA A CA 1
ATOM 743 C C . ALA A 1 96 ? 11.161 -2.527 0.792 1.00 95.88 96 ALA A C 1
ATOM 745 O O . ALA A 1 96 ? 11.894 -3.421 0.369 1.00 95.88 96 ALA A O 1
ATOM 746 N N . GLU A 1 97 ? 11.209 -2.111 2.062 1.00 93.12 97 GLU A N 1
ATOM 747 C CA . GLU A 1 97 ? 12.102 -2.699 3.074 1.00 93.12 97 GLU A CA 1
ATOM 748 C C . GLU A 1 97 ? 11.813 -4.193 3.297 1.00 93.12 97 GLU A C 1
ATOM 750 O O . GLU A 1 97 ? 12.729 -5.014 3.369 1.00 93.12 97 GLU A O 1
ATOM 755 N N . ARG A 1 98 ? 10.533 -4.581 3.358 1.00 94.12 98 ARG A N 1
ATOM 756 C CA . ARG A 1 98 ? 10.137 -5.993 3.497 1.00 94.12 98 ARG A CA 1
ATOM 757 C C . ARG A 1 98 ? 10.483 -6.817 2.261 1.00 94.12 98 ARG A C 1
ATOM 759 O O . ARG A 1 98 ? 10.909 -7.959 2.409 1.00 94.12 98 ARG A O 1
ATOM 766 N N . LEU A 1 99 ? 10.333 -6.250 1.064 1.00 97.00 99 LEU A N 1
ATOM 767 C CA . LEU A 1 99 ? 10.708 -6.907 -0.189 1.00 97.00 99 LEU A CA 1
ATOM 768 C C . LEU A 1 99 ? 12.220 -7.114 -0.278 1.00 97.00 99 LEU A C 1
ATOM 770 O O . LEU A 1 99 ? 12.665 -8.160 -0.741 1.00 97.00 99 LEU A O 1
ATOM 774 N N . GLU A 1 100 ? 13.020 -6.176 0.232 1.00 96.75 100 GLU A N 1
ATOM 775 C CA . GLU A 1 100 ? 14.462 -6.386 0.362 1.00 96.75 100 GLU A CA 1
ATOM 776 C C . GLU A 1 100 ? 14.776 -7.581 1.266 1.00 96.75 100 GLU A C 1
ATOM 778 O O . GLU A 1 100 ? 15.500 -8.484 0.845 1.00 96.75 100 GLU A O 1
ATOM 783 N N . GLN A 1 101 ? 14.169 -7.663 2.451 1.00 95.56 101 GLN A N 1
ATOM 784 C CA . GLN A 1 101 ? 14.362 -8.814 3.341 1.00 95.56 101 GLN A CA 1
ATOM 785 C C . GLN A 1 101 ? 13.890 -10.133 2.710 1.00 95.56 101 GLN A C 1
ATOM 787 O O . GLN A 1 101 ? 14.575 -11.149 2.828 1.00 95.56 101 GLN A O 1
ATOM 792 N N . ALA A 1 102 ? 12.763 -10.125 1.993 1.00 96.88 102 ALA A N 1
ATOM 793 C CA . ALA A 1 102 ? 12.266 -11.295 1.273 1.00 96.88 102 ALA A CA 1
ATOM 794 C C . ALA A 1 102 ? 13.242 -11.747 0.172 1.00 96.88 102 ALA A C 1
ATOM 796 O O . ALA A 1 102 ? 13.518 -12.940 0.046 1.00 96.88 102 ALA A O 1
ATOM 797 N N . SER A 1 103 ? 13.833 -10.805 -0.572 1.00 97.44 103 SER A N 1
ATOM 798 C CA . SER A 1 103 ? 14.838 -11.112 -1.597 1.00 97.44 103 SER A CA 1
ATOM 799 C C . SER A 1 103 ? 16.102 -11.745 -1.003 1.00 97.44 103 SER A C 1
ATOM 801 O O . SER A 1 103 ? 16.604 -12.739 -1.528 1.00 97.44 103 SER A O 1
ATOM 803 N N . LEU A 1 104 ? 16.577 -11.233 0.140 1.00 97.00 104 LEU A N 1
ATOM 804 C CA . LEU A 1 104 ? 17.724 -11.790 0.859 1.00 97.00 104 LEU A CA 1
ATOM 805 C C . LEU A 1 104 ? 17.420 -13.193 1.388 1.00 97.00 104 LEU A C 1
ATOM 807 O O . LEU A 1 104 ? 18.269 -14.080 1.308 1.00 97.00 104 LEU A O 1
ATOM 811 N N . ALA A 1 105 ? 16.199 -13.418 1.880 1.00 96.88 105 ALA A N 1
ATOM 812 C CA . ALA A 1 105 ? 15.764 -14.738 2.308 1.00 96.88 105 ALA A CA 1
ATOM 813 C C . ALA A 1 105 ? 15.764 -15.733 1.137 1.00 96.88 105 ALA A C 1
ATOM 815 O O . ALA A 1 105 ? 16.289 -16.832 1.292 1.00 96.88 105 ALA A O 1
ATOM 816 N N . ILE A 1 106 ? 15.261 -15.361 -0.043 1.00 96.62 106 ILE A N 1
ATOM 817 C CA . ILE A 1 106 ? 15.317 -16.220 -1.239 1.00 96.62 106 ILE A CA 1
ATOM 818 C C . ILE A 1 106 ? 16.769 -16.532 -1.615 1.00 96.62 106 ILE A C 1
ATOM 820 O O . ILE A 1 106 ? 17.114 -17.697 -1.807 1.00 96.62 106 ILE A O 1
ATOM 824 N N . ALA A 1 107 ? 17.630 -15.512 -1.660 1.00 96.25 107 ALA A N 1
ATOM 825 C CA . ALA A 1 107 ? 19.038 -15.665 -2.016 1.00 96.25 107 ALA A CA 1
ATOM 826 C C . ALA A 1 107 ? 19.802 -16.599 -1.057 1.00 96.25 107 ALA A C 1
ATOM 828 O O . ALA A 1 107 ? 20.675 -17.350 -1.490 1.00 96.25 107 ALA A O 1
ATOM 829 N N . ALA A 1 108 ? 19.459 -16.590 0.234 1.00 97.12 108 ALA A N 1
ATOM 830 C CA . ALA A 1 108 ? 20.099 -17.425 1.249 1.00 97.12 108 ALA A CA 1
ATOM 831 C C . ALA A 1 108 ? 19.667 -18.906 1.213 1.00 97.12 108 ALA A C 1
ATOM 833 O O . ALA A 1 108 ? 20.357 -19.756 1.778 1.00 97.12 108 ALA A O 1
ATOM 834 N N . HIS A 1 109 ? 18.547 -19.241 0.563 1.00 96.62 109 HIS A N 1
ATOM 835 C CA . HIS A 1 109 ? 18.006 -20.602 0.534 1.00 96.62 109 HIS A CA 1
ATOM 836 C C . HIS A 1 109 ? 18.195 -21.234 -0.846 1.00 96.62 109 HIS A C 1
ATOM 838 O O . HIS A 1 109 ? 17.378 -21.051 -1.745 1.00 96.62 109 HIS A O 1
ATOM 844 N N . SER A 1 110 ? 19.252 -22.039 -1.004 1.00 94.38 110 SER A N 1
ATOM 845 C CA . SER A 1 110 ? 19.625 -22.655 -2.291 1.00 94.38 110 SER A CA 1
ATOM 846 C C . SER A 1 110 ? 18.484 -23.427 -2.971 1.00 94.38 110 SER A C 1
ATOM 848 O O . SER A 1 110 ? 18.326 -23.325 -4.189 1.00 94.38 110 SER A O 1
ATOM 850 N N . THR A 1 111 ? 17.654 -24.143 -2.206 1.00 95.62 111 THR A N 1
ATOM 851 C CA . THR A 1 111 ? 16.484 -24.866 -2.733 1.00 95.62 111 THR A CA 1
ATOM 852 C C . THR A 1 111 ? 15.442 -23.930 -3.341 1.00 95.62 111 THR A C 1
ATOM 854 O O . THR A 1 111 ? 14.943 -24.210 -4.421 1.00 95.62 111 THR A O 1
ATOM 857 N N . ILE A 1 112 ? 15.148 -22.800 -2.693 1.00 94.75 112 ILE A N 1
ATOM 858 C CA . ILE A 1 112 ? 14.221 -21.783 -3.211 1.00 94.75 112 ILE A CA 1
ATOM 859 C C . ILE A 1 112 ? 14.842 -21.092 -4.425 1.00 94.75 112 ILE A C 1
ATOM 861 O O . ILE A 1 112 ? 14.198 -20.959 -5.461 1.00 94.75 112 ILE A O 1
ATOM 865 N N . LEU A 1 113 ? 16.106 -20.676 -4.313 1.00 93.44 113 LEU A N 1
ATOM 866 C CA . LEU A 1 113 ? 16.812 -19.943 -5.360 1.00 93.44 113 LEU A CA 1
ATOM 867 C C . LEU A 1 113 ? 16.831 -20.720 -6.684 1.00 93.44 113 LEU A C 1
ATOM 869 O O . LEU A 1 113 ? 16.539 -20.147 -7.733 1.00 93.44 113 LEU A O 1
ATOM 873 N N . THR A 1 114 ? 17.129 -22.019 -6.623 1.00 92.50 114 THR A N 1
ATOM 874 C CA . THR A 1 114 ? 17.254 -22.893 -7.802 1.00 92.50 114 THR A CA 1
ATOM 875 C C . THR A 1 114 ? 15.939 -23.492 -8.286 1.00 92.50 114 THR A C 1
ATOM 877 O O . THR A 1 114 ? 15.881 -23.959 -9.422 1.00 92.50 114 THR A O 1
ATOM 880 N N . ALA A 1 115 ? 14.882 -23.466 -7.471 1.00 92.25 115 ALA A N 1
ATOM 881 C CA . ALA A 1 115 ? 13.579 -23.955 -7.888 1.00 92.25 115 ALA A CA 1
ATOM 882 C C . ALA A 1 115 ? 12.998 -23.092 -9.014 1.00 92.25 115 ALA A C 1
ATOM 884 O O . ALA A 1 115 ? 13.095 -21.861 -8.995 1.00 92.25 115 ALA A O 1
ATOM 885 N N . GLU A 1 116 ? 12.350 -23.746 -9.975 1.00 89.31 116 GLU A N 1
ATOM 886 C CA . GLU A 1 116 ? 11.599 -23.071 -11.036 1.00 89.31 116 GLU A CA 1
ATOM 887 C C . GLU A 1 116 ? 10.394 -22.305 -10.465 1.00 89.31 116 GLU A C 1
ATOM 889 O O . GLU A 1 116 ? 10.116 -21.186 -10.895 1.00 89.31 116 GLU A O 1
ATOM 894 N N . TYR A 1 117 ? 9.771 -22.869 -9.423 1.00 87.75 117 TYR A N 1
ATOM 895 C CA . TYR A 1 117 ? 8.623 -22.311 -8.713 1.00 87.75 117 TYR A CA 1
ATOM 896 C C . TYR A 1 117 ? 8.864 -22.313 -7.206 1.00 87.75 117 TYR A C 1
ATOM 898 O O . TYR A 1 117 ? 9.291 -23.323 -6.640 1.00 87.75 117 TYR A O 1
ATOM 906 N N . ALA A 1 118 ? 8.538 -21.206 -6.545 1.00 93.38 118 ALA A N 1
ATOM 907 C CA . ALA A 1 118 ? 8.459 -21.136 -5.092 1.00 93.38 118 ALA A CA 1
ATOM 908 C C . ALA A 1 118 ? 7.543 -19.981 -4.683 1.00 93.38 118 ALA A C 1
ATOM 910 O O . ALA A 1 118 ? 7.683 -18.877 -5.207 1.00 93.38 118 ALA A O 1
ATOM 911 N N . SER A 1 119 ? 6.668 -20.206 -3.699 1.00 94.25 119 SER A N 1
ATOM 912 C CA . SER A 1 119 ? 5.700 -19.189 -3.266 1.00 94.25 119 SER A CA 1
ATOM 913 C C . SER A 1 119 ? 6.377 -17.882 -2.851 1.00 94.25 119 SER A C 1
ATOM 915 O O . SER A 1 119 ? 5.862 -16.813 -3.128 1.00 94.25 119 SER A O 1
ATOM 917 N N . GLN A 1 120 ? 7.583 -17.943 -2.277 1.00 96.00 120 GLN A N 1
ATOM 918 C CA . GLN A 1 120 ? 8.352 -16.757 -1.898 1.00 96.00 120 GLN A CA 1
ATOM 919 C C . GLN A 1 120 ? 8.738 -15.887 -3.104 1.00 96.00 120 GLN A C 1
ATOM 921 O O . GLN A 1 120 ? 8.795 -14.665 -2.979 1.00 96.00 120 GLN A O 1
ATOM 926 N N . LYS A 1 121 ? 9.016 -16.498 -4.263 1.00 95.31 121 LYS A N 1
ATOM 927 C CA . LYS A 1 121 ? 9.337 -15.773 -5.500 1.00 95.31 121 LYS A CA 1
ATOM 928 C C . LYS A 1 121 ? 8.103 -15.061 -6.052 1.00 95.31 121 LYS A C 1
ATOM 930 O O . LYS A 1 121 ? 8.209 -13.924 -6.511 1.00 95.31 121 LYS A O 1
ATOM 935 N N . ASP A 1 122 ? 6.946 -15.711 -5.958 1.00 93.81 122 ASP A N 1
ATOM 936 C CA . ASP A 1 122 ? 5.661 -15.154 -6.385 1.00 93.81 122 ASP A CA 1
ATOM 937 C C . ASP A 1 122 ? 5.197 -14.041 -5.434 1.00 93.81 122 ASP A C 1
ATOM 939 O O . ASP A 1 122 ? 4.811 -12.967 -5.890 1.00 93.81 122 ASP A O 1
ATOM 943 N N . ASP A 1 123 ? 5.345 -14.238 -4.121 1.00 95.25 123 ASP A N 1
ATOM 944 C CA . ASP A 1 123 ? 5.082 -13.225 -3.093 1.00 95.25 123 ASP A CA 1
ATOM 945 C C . ASP A 1 123 ? 5.956 -11.978 -3.301 1.00 95.25 123 ASP A C 1
ATOM 947 O O . ASP A 1 123 ? 5.470 -10.846 -3.206 1.00 95.25 123 ASP A O 1
ATOM 951 N N . LEU A 1 124 ? 7.246 -12.168 -3.620 1.00 96.50 124 LEU A N 1
ATOM 952 C CA . LEU A 1 124 ? 8.157 -11.066 -3.928 1.00 96.50 124 LEU A CA 1
ATOM 953 C C . LEU A 1 124 ? 7.693 -10.303 -5.175 1.00 96.50 124 LEU A C 1
ATOM 955 O O . LEU A 1 124 ? 7.652 -9.073 -5.155 1.00 96.50 124 LEU A O 1
ATOM 959 N N . TRP A 1 125 ? 7.324 -11.013 -6.243 1.00 95.56 125 TRP A N 1
ATOM 960 C CA . TRP A 1 125 ? 6.836 -10.392 -7.473 1.00 95.56 125 TRP A CA 1
ATOM 961 C C . TRP A 1 125 ? 5.531 -9.617 -7.248 1.00 95.56 125 TRP A C 1
ATOM 963 O O . TRP A 1 125 ? 5.462 -8.435 -7.591 1.00 95.56 125 TRP A O 1
ATOM 973 N N . LEU A 1 126 ? 4.531 -10.222 -6.595 1.00 94.56 126 LEU A N 1
ATOM 974 C CA . LEU A 1 126 ? 3.257 -9.572 -6.262 1.00 94.56 126 LEU A CA 1
ATOM 975 C C . LEU A 1 126 ? 3.469 -8.317 -5.413 1.00 94.56 126 LEU A C 1
ATOM 977 O O . LEU A 1 126 ? 2.860 -7.276 -5.665 1.00 94.56 126 LEU A O 1
ATOM 981 N N . GLY A 1 127 ? 4.369 -8.393 -4.433 1.00 96.00 127 GLY A N 1
ATOM 982 C CA . GLY A 1 127 ? 4.716 -7.251 -3.604 1.00 96.00 127 GLY A CA 1
ATOM 983 C C . GLY A 1 127 ? 5.392 -6.124 -4.389 1.00 96.00 127 GLY A C 1
ATOM 984 O O . GLY A 1 127 ? 5.054 -4.960 -4.183 1.00 96.00 127 GLY A O 1
ATOM 985 N N . VAL A 1 128 ? 6.290 -6.438 -5.331 1.00 96.44 128 VAL A N 1
ATOM 986 C CA . VAL A 1 128 ? 6.874 -5.429 -6.233 1.00 96.44 128 VAL A CA 1
ATOM 987 C C . VAL A 1 128 ? 5.790 -4.810 -7.123 1.00 96.44 128 VAL A C 1
ATOM 989 O O . VAL A 1 128 ? 5.757 -3.591 -7.281 1.00 96.44 128 VAL A O 1
ATOM 992 N N . MET A 1 129 ? 4.866 -5.611 -7.661 1.00 94.19 129 MET A N 1
ATOM 993 C CA . MET A 1 129 ? 3.769 -5.132 -8.514 1.00 94.19 129 MET A CA 1
ATOM 994 C C . MET A 1 129 ? 2.760 -4.237 -7.783 1.00 94.19 129 MET A C 1
ATOM 996 O O . MET A 1 129 ? 2.150 -3.376 -8.418 1.00 94.19 129 MET A O 1
ATOM 1000 N N . ALA A 1 130 ? 2.623 -4.382 -6.462 1.00 94.56 130 ALA A N 1
ATOM 1001 C CA . ALA A 1 130 ? 1.768 -3.530 -5.634 1.00 94.56 130 ALA A CA 1
ATOM 1002 C C . ALA A 1 130 ? 2.293 -2.088 -5.466 1.00 94.56 130 ALA A C 1
ATOM 1004 O O . ALA A 1 130 ? 1.558 -1.228 -4.975 1.00 94.56 130 ALA A O 1
ATOM 1005 N N . LEU A 1 131 ? 3.544 -1.810 -5.851 1.00 95.50 131 LEU A N 1
ATOM 1006 C CA . LEU A 1 131 ? 4.162 -0.487 -5.744 1.00 95.50 131 LEU A CA 1
ATOM 1007 C C . LEU A 1 131 ? 3.825 0.411 -6.942 1.00 95.50 131 LEU A C 1
ATOM 1009 O O . LEU A 1 131 ? 3.660 -0.047 -8.079 1.00 95.50 131 LEU A O 1
ATOM 1013 N N . SER A 1 132 ? 3.793 1.721 -6.702 1.00 92.50 132 SER A N 1
ATOM 1014 C CA . SER A 1 132 ? 3.710 2.725 -7.760 1.00 92.50 132 SER A CA 1
ATOM 1015 C C . SER A 1 132 ? 5.050 2.935 -8.489 1.00 92.50 132 SER A C 1
ATOM 1017 O O . SER A 1 132 ? 6.133 2.573 -8.010 1.00 92.50 132 SER A O 1
ATOM 1019 N N . ARG A 1 133 ? 4.993 3.521 -9.694 1.00 90.75 133 ARG A N 1
ATOM 1020 C CA . ARG A 1 133 ? 6.196 3.991 -10.405 1.00 90.75 133 ARG A CA 1
ATOM 1021 C C . ARG A 1 133 ? 6.707 5.290 -9.756 1.00 90.75 133 ARG A C 1
ATOM 1023 O O . ARG A 1 133 ? 5.882 6.123 -9.384 1.00 90.75 133 ARG A O 1
ATOM 1030 N N . PRO A 1 134 ? 8.036 5.506 -9.666 1.00 94.75 134 PRO A N 1
ATOM 1031 C CA . PRO A 1 134 ? 9.112 4.704 -10.268 1.00 94.75 134 PRO A CA 1
ATOM 1032 C C . PRO A 1 134 ? 9.618 3.548 -9.392 1.00 94.75 134 PRO A C 1
ATOM 1034 O O . PRO A 1 134 ? 10.415 2.736 -9.857 1.00 94.75 134 PRO A O 1
ATOM 1037 N N . LEU A 1 135 ? 9.183 3.455 -8.133 1.00 92.62 135 LEU A N 1
ATOM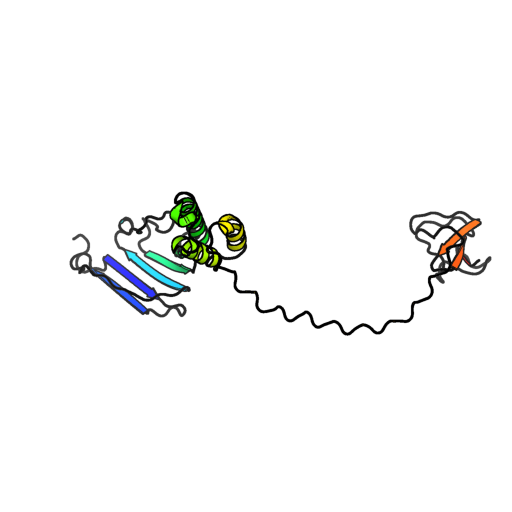 1038 C CA . LEU A 1 135 ? 9.742 2.507 -7.167 1.00 92.62 135 LEU A CA 1
ATOM 1039 C C . LEU A 1 135 ? 9.571 1.047 -7.607 1.00 92.62 135 LEU A C 1
ATOM 1041 O O . LEU A 1 135 ? 10.508 0.259 -7.481 1.00 92.62 135 LEU A O 1
ATOM 1045 N N . ARG A 1 136 ? 8.418 0.706 -8.191 1.00 94.75 136 ARG A N 1
ATOM 1046 C CA . ARG A 1 136 ? 8.182 -0.607 -8.803 1.00 94.75 136 ARG A CA 1
ATOM 1047 C C . ARG A 1 136 ? 9.240 -0.970 -9.834 1.00 94.75 136 ARG A C 1
ATOM 1049 O O . ARG A 1 136 ? 9.778 -2.066 -9.776 1.00 94.75 136 ARG A O 1
ATOM 1056 N N . ASP A 1 137 ? 9.538 -0.064 -10.761 1.00 89.94 137 ASP A N 1
ATOM 1057 C CA . ASP A 1 137 ? 10.441 -0.345 -11.881 1.00 89.94 137 ASP A CA 1
ATOM 1058 C C . ASP A 1 137 ? 11.872 -0.572 -11.369 1.00 89.94 137 ASP A C 1
ATOM 1060 O O . ASP A 1 137 ? 12.554 -1.506 -11.790 1.00 89.94 137 ASP A O 1
ATOM 1064 N N . ILE A 1 138 ? 12.287 0.230 -10.383 1.00 92.88 138 ILE A N 1
ATOM 1065 C CA . ILE A 1 138 ? 13.580 0.099 -9.701 1.00 92.88 138 ILE A CA 1
ATOM 1066 C C . ILE A 1 138 ? 13.690 -1.265 -9.010 1.00 92.88 138 ILE A C 1
ATOM 1068 O O . ILE A 1 138 ? 14.688 -1.967 -9.180 1.00 92.88 138 ILE A O 1
ATOM 1072 N N . LEU A 1 139 ? 12.683 -1.657 -8.223 1.00 94.25 139 LEU A N 1
ATOM 1073 C CA . LEU A 1 139 ? 12.735 -2.914 -7.472 1.00 94.25 139 LEU A CA 1
ATOM 1074 C C . LEU A 1 139 ? 12.518 -4.144 -8.353 1.00 94.25 139 LEU A C 1
ATOM 1076 O O . LEU A 1 139 ? 13.129 -5.178 -8.093 1.00 94.25 139 LEU A O 1
ATOM 1080 N N . TYR A 1 140 ? 11.724 -4.028 -9.417 1.00 93.94 140 TYR A N 1
ATOM 1081 C CA . TYR A 1 140 ? 11.600 -5.066 -10.433 1.00 93.94 140 TYR A CA 1
ATOM 1082 C C . TYR A 1 140 ? 12.961 -5.349 -11.062 1.00 93.94 140 TYR A C 1
ATOM 1084 O O . TYR A 1 140 ? 13.416 -6.487 -11.034 1.00 93.94 140 TYR A O 1
ATOM 1092 N N . ALA A 1 141 ? 13.663 -4.312 -11.533 1.00 90.75 141 ALA A N 1
ATOM 1093 C CA . ALA A 1 141 ? 15.003 -4.463 -12.093 1.00 90.75 141 ALA A CA 1
ATOM 1094 C C . ALA A 1 141 ? 16.002 -5.039 -11.0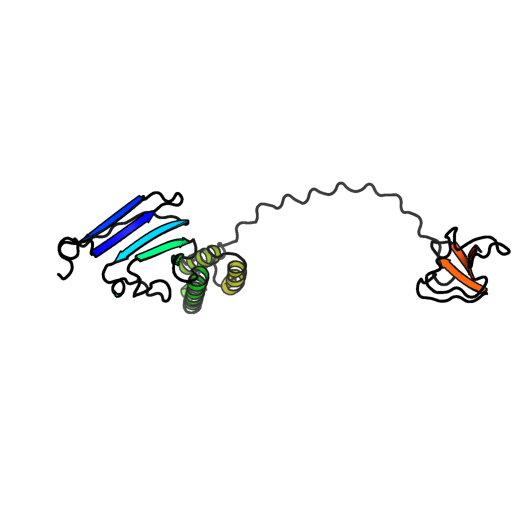72 1.00 90.75 141 ALA A C 1
ATOM 1096 O O . ALA A 1 141 ? 16.793 -5.916 -11.412 1.00 90.75 141 ALA A O 1
ATOM 1097 N N . LYS A 1 142 ? 15.944 -4.590 -9.808 1.00 96.31 142 LYS A N 1
ATOM 1098 C CA . LYS A 1 142 ? 16.834 -5.065 -8.734 1.00 96.31 142 LYS A CA 1
ATOM 1099 C C . LYS A 1 142 ? 16.637 -6.552 -8.416 1.00 96.31 142 LYS A C 1
ATOM 1101 O O . LYS A 1 142 ? 17.615 -7.240 -8.133 1.00 96.31 142 LYS A O 1
ATOM 1106 N N . TYR A 1 143 ? 15.397 -7.040 -8.430 1.00 95.00 143 TYR A N 1
ATOM 1107 C CA . TYR A 1 143 ? 15.054 -8.386 -7.957 1.00 95.00 143 TYR A CA 1
ATOM 1108 C C . TYR A 1 143 ? 14.629 -9.362 -9.056 1.00 95.00 143 TYR A C 1
ATOM 1110 O O . TYR A 1 143 ? 14.295 -10.500 -8.737 1.00 95.00 143 TYR A O 1
ATOM 1118 N N . TYR A 1 144 ? 14.702 -8.967 -10.331 1.00 90.94 144 TYR A N 1
ATOM 1119 C CA . TYR A 1 144 ? 14.262 -9.774 -11.473 1.00 90.94 144 TYR A CA 1
ATOM 1120 C C . TYR A 1 144 ? 14.805 -11.211 -11.464 1.00 90.94 144 TYR A C 1
ATOM 1122 O O . TYR A 1 144 ? 14.072 -12.161 -11.715 1.00 90.94 144 TYR A O 1
ATOM 1130 N N . VAL A 1 145 ? 16.074 -11.391 -11.086 1.00 90.69 145 VAL A N 1
ATOM 1131 C CA . VAL A 1 145 ? 16.734 -12.709 -11.013 1.00 90.69 145 VAL A CA 1
ATOM 1132 C C . VAL A 1 145 ? 16.136 -13.660 -9.969 1.00 90.69 145 VAL A C 1
ATOM 1134 O O . VAL A 1 145 ? 16.404 -14.859 -10.009 1.00 90.69 145 VAL A O 1
ATOM 1137 N N . TYR A 1 146 ? 15.352 -13.139 -9.024 1.00 92.62 146 TYR A N 1
ATOM 1138 C CA . TYR A 1 14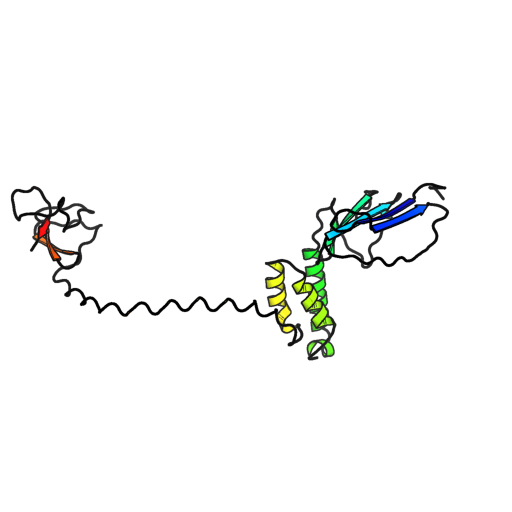6 ? 14.685 -13.918 -7.986 1.00 92.62 146 TYR A CA 1
ATOM 1139 C C . TYR A 1 146 ? 13.231 -14.245 -8.324 1.00 92.62 146 TYR A C 1
ATOM 1141 O O . TYR A 1 146 ? 12.637 -15.044 -7.605 1.00 92.62 146 TYR A O 1
ATOM 1149 N N . PHE A 1 147 ? 12.647 -13.671 -9.378 1.00 91.38 147 PHE A N 1
ATOM 1150 C CA . PHE A 1 147 ? 11.273 -13.986 -9.766 1.00 91.38 147 PHE A CA 1
ATOM 1151 C C . PHE A 1 147 ? 11.173 -15.367 -10.422 1.00 91.38 147 PHE A C 1
ATOM 1153 O O . PHE A 1 147 ? 12.129 -15.883 -11.008 1.00 91.38 147 PHE A O 1
ATOM 1160 N N . SER A 1 148 ? 9.996 -15.983 -10.312 1.00 85.31 148 SER A N 1
ATOM 1161 C CA . SER A 1 148 ? 9.643 -17.161 -11.104 1.00 85.31 148 SER A CA 1
ATOM 1162 C C . SER A 1 148 ? 9.636 -16.778 -12.587 1.00 85.31 148 SER A C 1
ATOM 1164 O O . SER A 1 148 ? 9.199 -15.684 -12.940 1.00 85.31 148 SER A O 1
ATOM 1166 N N . ARG A 1 149 ? 10.070 -17.677 -13.478 1.00 75.38 149 ARG A N 1
ATOM 1167 C CA . ARG A 1 149 ? 10.121 -17.398 -14.930 1.00 75.38 149 ARG A CA 1
ATOM 1168 C C . ARG A 1 149 ? 8.751 -17.144 -15.567 1.00 75.38 149 ARG A C 1
ATOM 1170 O O . ARG A 1 149 ? 8.693 -16.601 -16.655 1.00 75.38 149 ARG A O 1
ATOM 1177 N N . HIS A 1 150 ? 7.675 -17.530 -14.888 1.00 74.81 150 HIS A N 1
ATOM 1178 C CA . HIS A 1 150 ? 6.291 -17.333 -15.330 1.00 74.81 150 HIS A CA 1
ATOM 1179 C C . HIS A 1 150 ? 5.700 -15.991 -14.894 1.00 74.81 150 HIS A C 1
ATOM 1181 O O . HIS A 1 150 ? 4.601 -15.640 -15.314 1.00 74.81 150 HIS A O 1
ATOM 1187 N N . ASN A 1 151 ? 6.412 -15.250 -14.044 1.00 77.62 151 ASN A N 1
ATOM 1188 C CA . ASN A 1 151 ? 5.972 -13.951 -13.565 1.00 77.62 151 ASN A CA 1
ATOM 1189 C C . ASN A 1 151 ? 6.448 -12.880 -14.542 1.00 77.62 151 ASN A C 1
ATOM 1191 O O . ASN A 1 151 ? 7.371 -12.112 -14.265 1.00 77.62 151 ASN A O 1
ATOM 1195 N N . GLU A 1 152 ? 5.828 -12.864 -15.713 1.00 67.25 152 GLU A N 1
ATOM 1196 C CA . GLU A 1 152 ? 6.039 -11.818 -16.700 1.00 67.25 152 GLU A CA 1
ATOM 1197 C C . GLU A 1 152 ? 5.117 -10.640 -16.380 1.00 67.25 152 GLU A C 1
ATOM 1199 O O . GLU A 1 152 ? 4.001 -10.799 -15.872 1.00 67.25 152 GLU A O 1
ATOM 1204 N N . LEU A 1 153 ? 5.600 -9.422 -16.631 1.00 66.81 153 LEU A N 1
ATOM 1205 C CA . LEU A 1 153 ? 4.693 -8.282 -16.706 1.00 66.81 153 LEU A CA 1
ATOM 1206 C C . LEU A 1 153 ? 3.620 -8.638 -17.742 1.00 66.81 153 LEU A C 1
ATOM 1208 O O . LEU A 1 153 ? 3.991 -9.184 -18.781 1.00 66.81 153 LEU A O 1
ATOM 1212 N N . PRO A 1 154 ? 2.328 -8.342 -17.496 1.00 57.72 154 PRO A N 1
ATOM 1213 C CA . PRO A 1 154 ? 1.343 -8.447 -18.558 1.00 57.72 154 PRO A CA 1
ATOM 1214 C C . PRO A 1 154 ? 1.918 -7.706 -19.758 1.00 57.72 154 PRO A C 1
ATOM 1216 O O . PRO A 1 154 ? 2.358 -6.559 -19.587 1.00 57.72 154 PRO A O 1
ATOM 1219 N N . GLU A 1 155 ? 1.971 -8.364 -20.919 1.00 53.28 155 GLU A N 1
ATOM 1220 C CA . GLU A 1 155 ? 2.299 -7.666 -22.154 1.00 53.28 155 GLU A CA 1
ATOM 1221 C C . GLU A 1 155 ? 1.420 -6.419 -22.164 1.00 53.28 155 GLU A C 1
ATOM 1223 O O . GLU A 1 155 ? 0.209 -6.490 -21.907 1.00 53.28 155 GLU A O 1
ATOM 1228 N N . ALA A 1 156 ? 2.055 -5.249 -22.294 1.00 58.88 156 ALA A N 1
ATOM 1229 C CA . ALA A 1 156 ? 1.286 -4.034 -22.482 1.00 58.88 156 ALA A CA 1
ATOM 1230 C C . ALA A 1 156 ? 0.300 -4.348 -23.613 1.00 58.88 156 ALA A C 1
ATOM 1232 O O . ALA A 1 156 ? 0.742 -4.974 -24.578 1.00 58.88 156 ALA A O 1
ATOM 1233 N N . PRO A 1 157 ? -1.002 -4.015 -23.472 1.00 53.19 157 PRO A N 1
ATOM 1234 C CA . PRO A 1 157 ? -1.956 -4.275 -24.544 1.00 53.19 157 PRO A CA 1
ATOM 1235 C C . PRO A 1 157 ? -1.297 -3.799 -25.823 1.00 53.19 157 PRO A C 1
ATOM 1237 O O . PRO A 1 157 ? -0.790 -2.671 -25.783 1.00 53.19 157 PRO A O 1
ATOM 1240 N N . ASP A 1 158 ? -1.220 -4.678 -26.836 1.00 54.38 158 ASP A N 1
ATOM 1241 C CA . ASP A 1 158 ? -0.516 -4.403 -28.088 1.00 54.38 158 ASP A CA 1
ATOM 1242 C C . ASP A 1 158 ? -0.758 -2.942 -28.405 1.00 54.38 158 ASP A C 1
ATOM 1244 O O . ASP A 1 158 ? -1.911 -2.534 -28.603 1.00 54.38 158 ASP A O 1
ATOM 1248 N N . VAL A 1 159 ? 0.301 -2.127 -28.297 1.00 61.34 159 VAL A N 1
ATOM 1249 C CA . VAL A 1 159 ? 0.228 -0.763 -28.804 1.00 61.34 159 VAL A CA 1
ATOM 1250 C C . VAL A 1 159 ? -0.239 -1.004 -30.225 1.00 61.34 159 VAL A C 1
ATOM 1252 O O . VAL A 1 159 ? 0.482 -1.727 -30.920 1.00 61.34 159 VAL A O 1
ATOM 1255 N N . PRO A 1 160 ? -1.452 -0.551 -30.616 1.00 59.88 160 PRO A N 1
ATOM 1256 C CA . PRO A 1 160 ? -1.926 -0.787 -31.966 1.00 59.88 160 PRO A CA 1
ATOM 1257 C C . PRO A 1 160 ? -0.766 -0.393 -32.852 1.00 59.88 160 PRO A C 1
ATOM 1259 O O . PRO A 1 160 ? -0.250 0.711 -32.628 1.00 59.88 160 PRO A O 1
ATOM 1262 N N . GLU A 1 161 ? -0.290 -1.318 -33.700 1.00 59.72 161 GLU A N 1
ATOM 1263 C CA . GLU A 1 161 ? 0.819 -1.031 -34.606 1.00 59.72 161 GLU A CA 1
ATOM 1264 C C . GLU A 1 161 ? 0.561 0.370 -35.128 1.00 59.72 161 GLU A C 1
ATOM 1266 O O . GLU A 1 161 ? -0.550 0.646 -35.604 1.00 59.72 161 GLU A O 1
ATOM 1271 N N . GLU A 1 162 ? 1.495 1.284 -34.837 1.00 66.12 162 GLU A N 1
ATOM 1272 C CA . GLU A 1 162 ? 1.351 2.682 -35.216 1.00 66.12 162 GLU A CA 1
ATOM 1273 C C . GLU A 1 162 ? 0.899 2.648 -36.673 1.00 66.12 162 GLU A C 1
ATOM 1275 O O . GLU A 1 162 ? 1.577 1.975 -37.455 1.00 66.12 162 GLU A O 1
ATOM 1280 N N . PRO A 1 163 ? -0.302 3.177 -36.996 1.00 59.94 163 PRO A N 1
ATOM 1281 C CA . PRO A 1 163 ? -0.970 2.846 -38.246 1.00 59.94 163 PRO A CA 1
ATOM 1282 C C . PRO A 1 163 ? 0.043 3.053 -39.347 1.00 59.94 163 PRO A C 1
ATOM 1284 O O . PRO A 1 163 ? 0.603 4.152 -39.398 1.00 59.94 163 PRO A O 1
ATOM 1287 N N . GLU A 1 164 ? 0.323 2.003 -40.133 1.00 62.53 164 GLU A N 1
ATOM 1288 C CA . GLU A 1 164 ? 1.334 2.087 -41.182 1.00 62.53 164 GLU A CA 1
ATOM 1289 C C . GLU A 1 164 ? 1.065 3.376 -41.937 1.00 62.53 164 GLU A C 1
ATOM 1291 O O . GLU A 1 164 ? -0.019 3.565 -42.504 1.00 62.53 164 GLU A O 1
ATOM 1296 N N . VAL A 1 165 ? 1.995 4.325 -41.807 1.00 67.94 165 VAL A N 1
ATOM 1297 C CA . VAL A 1 165 ? 1.863 5.612 -42.469 1.00 67.94 165 VAL A CA 1
ATOM 1298 C C . VAL A 1 165 ? 1.749 5.228 -43.937 1.00 67.94 165 VAL A C 1
ATOM 1300 O O . VAL A 1 165 ? 2.679 4.581 -44.420 1.00 67.94 165 VAL A O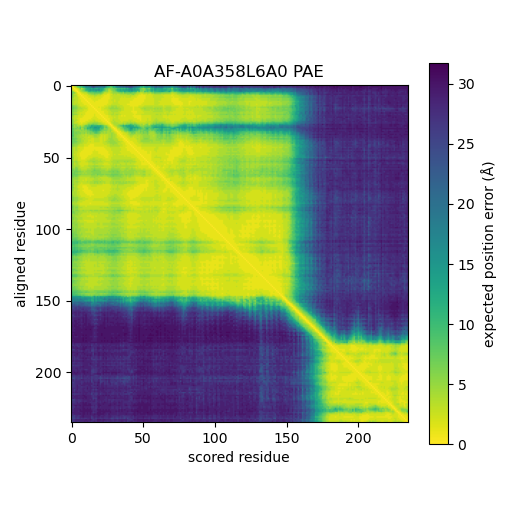 1
ATOM 1303 N N . PRO A 1 166 ? 0.622 5.512 -44.623 1.00 65.56 166 PRO A N 1
ATOM 1304 C CA . PRO A 1 166 ? 0.460 5.084 -46.002 1.00 65.56 166 PRO A CA 1
ATOM 1305 C C . PRO A 1 166 ? 1.698 5.523 -46.761 1.00 65.56 166 PRO A C 1
ATOM 1307 O O . PRO A 1 166 ? 2.080 6.689 -46.602 1.00 65.56 166 PRO A O 1
ATOM 1310 N N . ASP A 1 167 ? 2.323 4.605 -47.507 1.00 63.44 167 ASP A N 1
ATOM 1311 C CA . ASP A 1 167 ? 3.514 4.910 -48.293 1.00 63.44 167 ASP A CA 1
ATOM 1312 C C . ASP A 1 167 ? 3.286 6.248 -48.987 1.00 63.44 167 ASP A C 1
ATOM 1314 O O . ASP A 1 167 ? 2.383 6.399 -49.822 1.00 63.44 167 ASP A O 1
ATOM 1318 N N . VAL A 1 168 ? 4.046 7.258 -48.555 1.00 66.44 168 VAL A N 1
ATOM 1319 C CA . VAL A 1 168 ? 4.007 8.563 -49.198 1.00 66.44 168 VAL A CA 1
ATOM 1320 C C . VAL A 1 168 ? 4.377 8.268 -50.647 1.00 66.44 168 VAL A C 1
ATOM 1322 O O . VAL A 1 168 ? 5.439 7.681 -50.862 1.00 66.44 168 VAL A O 1
ATOM 1325 N N . PRO A 1 169 ? 3.520 8.597 -51.633 1.00 64.06 169 PRO A N 1
ATOM 1326 C CA . PRO A 1 169 ? 3.836 8.316 -53.025 1.00 64.06 169 PRO A CA 1
ATOM 1327 C C . PRO A 1 169 ? 5.228 8.872 -53.315 1.00 64.06 169 PRO A C 1
ATOM 1329 O O . PRO A 1 169 ? 5.478 10.032 -52.978 1.00 64.06 169 PRO A O 1
ATOM 1332 N N . GLU A 1 170 ? 6.118 8.041 -53.876 1.00 60.50 170 GLU A N 1
ATOM 1333 C CA . GLU A 1 170 ? 7.472 8.453 -54.256 1.00 60.50 170 GLU A CA 1
ATOM 1334 C C . GLU A 1 170 ? 7.364 9.750 -55.059 1.00 60.50 170 GLU A C 1
ATOM 1336 O O . GLU A 1 170 ? 6.890 9.784 -56.198 1.00 60.50 170 GLU A O 1
ATOM 1341 N N . ILE A 1 171 ? 7.742 10.853 -54.417 1.00 61.19 171 ILE A N 1
ATOM 1342 C CA . ILE A 1 171 ? 7.849 12.139 -55.081 1.00 61.19 171 ILE A CA 1
ATOM 1343 C C . ILE A 1 171 ? 9.026 11.963 -56.043 1.00 61.19 171 ILE A C 1
ATOM 1345 O O . ILE A 1 171 ? 10.089 11.551 -55.579 1.00 61.19 171 ILE A O 1
ATOM 1349 N N . PRO A 1 172 ? 8.873 12.237 -57.353 1.00 63.31 172 PRO A N 1
ATOM 1350 C CA . PRO A 1 172 ? 9.982 12.139 -58.291 1.00 63.31 172 PRO A CA 1
ATOM 1351 C C . PRO A 1 172 ? 11.185 12.904 -57.742 1.00 63.31 172 PRO A C 1
ATOM 1353 O O . PRO A 1 172 ? 11.026 14.066 -57.352 1.00 63.31 172 PRO A O 1
ATOM 1356 N N . ASP A 1 173 ? 12.350 12.253 -57.703 1.00 63.84 173 ASP A N 1
ATOM 1357 C CA . ASP A 1 173 ? 13.585 12.848 -57.200 1.00 63.84 173 ASP A CA 1
ATOM 1358 C C . ASP A 1 173 ? 13.786 14.233 -57.820 1.00 63.84 173 ASP A C 1
ATOM 1360 O O . ASP A 1 173 ? 13.925 14.396 -59.039 1.00 63.84 173 ASP A O 1
ATOM 1364 N N . VAL A 1 174 ? 13.772 15.256 -56.964 1.00 64.19 174 VAL A N 1
ATOM 1365 C CA . VAL A 1 174 ? 14.163 16.605 -57.363 1.00 64.19 174 VAL A CA 1
ATOM 1366 C C . VAL A 1 174 ? 15.625 16.505 -57.800 1.00 64.19 174 VAL A C 1
ATOM 1368 O O . VAL A 1 174 ? 16.443 16.037 -57.006 1.00 64.19 174 VAL A O 1
ATOM 1371 N N . PRO A 1 175 ? 15.984 16.912 -59.034 1.00 60.41 175 PRO A N 1
ATOM 1372 C CA . PRO A 1 175 ? 17.358 16.800 -59.498 1.00 60.41 175 PRO A CA 1
ATOM 1373 C C . PRO A 1 175 ? 18.284 17.536 -58.528 1.00 60.41 175 PRO A C 1
ATOM 1375 O O . PRO A 1 175 ? 18.017 18.682 -58.153 1.00 60.41 175 PRO A O 1
ATOM 1378 N N . GLU A 1 176 ? 19.353 16.854 -58.116 1.00 63.41 176 GLU A N 1
ATOM 1379 C CA . GLU A 1 176 ? 20.368 17.392 -57.214 1.00 63.41 176 GLU A CA 1
ATOM 1380 C C . GLU A 1 176 ? 20.833 18.768 -57.730 1.00 63.41 176 GLU A C 1
ATOM 1382 O O . GLU A 1 176 ? 21.136 18.906 -58.924 1.00 63.41 176 GLU A O 1
ATOM 1387 N N . PRO A 1 177 ? 20.836 19.825 -56.891 1.00 60.34 177 PRO A N 1
ATOM 1388 C CA . PRO A 1 177 ? 21.221 21.150 -57.350 1.00 60.34 177 PRO A CA 1
ATOM 1389 C C . PRO A 1 177 ? 22.668 21.118 -57.846 1.00 60.34 177 PRO A C 1
ATOM 1391 O O . PRO A 1 177 ? 23.549 20.568 -57.186 1.00 60.34 177 PRO A O 1
ATOM 1394 N N . ALA A 1 178 ? 22.906 21.725 -59.012 1.00 60.41 178 ALA A N 1
ATOM 1395 C CA . ALA A 1 178 ? 24.225 21.782 -59.634 1.00 60.41 178 ALA A CA 1
ATOM 1396 C C . ALA A 1 178 ? 25.310 22.237 -58.629 1.00 60.41 178 ALA A C 1
ATOM 1398 O O . ALA A 1 178 ? 25.046 23.131 -57.814 1.00 60.41 178 ALA A O 1
ATOM 1399 N N . PRO A 1 179 ? 26.528 21.659 -58.682 1.00 64.25 179 PRO A N 1
ATOM 1400 C CA . PRO A 1 179 ? 27.585 21.965 -57.726 1.00 64.25 179 PRO A CA 1
ATOM 1401 C C . PRO A 1 179 ? 27.908 23.463 -57.713 1.00 64.25 179 PRO A C 1
ATOM 1403 O O . PRO A 1 179 ? 27.959 24.120 -58.755 1.00 64.25 179 PRO A O 1
ATOM 1406 N N . ALA A 1 180 ? 28.129 24.005 -56.514 1.00 71.69 180 ALA A N 1
ATOM 1407 C CA . ALA A 1 180 ? 28.422 25.418 -56.322 1.00 71.69 180 ALA A CA 1
ATOM 1408 C C . ALA A 1 180 ? 29.720 25.823 -57.045 1.00 71.69 180 ALA A C 1
ATOM 1410 O O . ALA A 1 180 ? 30.784 25.260 -56.789 1.00 71.69 180 ALA A O 1
ATOM 1411 N N . LEU A 1 181 ? 29.633 26.818 -57.936 1.00 82.50 181 LEU A N 1
ATOM 1412 C CA . LEU A 1 181 ? 30.782 27.341 -58.688 1.00 82.50 181 LEU A CA 1
ATOM 1413 C C . LEU A 1 181 ? 31.690 28.228 -57.818 1.00 82.50 181 LEU A C 1
ATOM 1415 O O . LEU A 1 181 ? 32.886 28.347 -58.081 1.00 82.50 181 LEU A O 1
ATOM 1419 N N . TYR A 1 182 ? 31.121 28.847 -56.783 1.00 85.81 182 TYR A N 1
ATOM 1420 C CA . TYR A 1 182 ? 31.814 29.711 -55.835 1.00 85.81 182 TYR A CA 1
ATOM 1421 C C . TYR A 1 182 ? 31.546 29.251 -54.395 1.00 85.81 182 TYR A C 1
ATOM 1423 O O . TYR A 1 182 ? 30.590 28.513 -54.149 1.00 85.81 182 TYR A O 1
ATOM 1431 N N . PRO A 1 183 ? 32.360 29.682 -53.413 1.00 88.81 183 PRO A N 1
ATOM 1432 C CA . PRO A 1 183 ? 32.092 29.392 -52.009 1.00 88.81 183 PRO A CA 1
ATOM 1433 C C . PRO A 1 183 ? 30.664 29.781 -51.606 1.00 88.81 183 PRO A C 1
ATOM 1435 O O . PRO A 1 183 ? 30.147 30.810 -52.042 1.00 88.81 183 PRO A O 1
ATOM 1438 N N . LEU A 1 184 ? 30.025 28.974 -50.757 1.00 91.62 184 LEU A N 1
ATOM 1439 C CA . LEU A 1 184 ? 28.669 29.270 -50.297 1.00 91.62 184 LEU A CA 1
ATOM 1440 C C . LEU A 1 184 ? 28.627 30.578 -49.495 1.00 91.62 184 LEU A C 1
ATOM 1442 O O . LEU A 1 184 ? 29.540 30.875 -48.715 1.00 91.62 184 LEU A O 1
ATOM 1446 N N . TRP A 1 185 ? 27.556 31.352 -49.675 1.00 93.38 185 TRP A N 1
ATOM 1447 C CA . TRP A 1 185 ? 27.302 32.528 -48.844 1.00 93.38 185 TRP A CA 1
ATOM 1448 C C . TRP A 1 185 ? 27.123 32.129 -47.369 1.00 93.38 185 TRP A C 1
ATOM 1450 O O . TRP A 1 185 ? 26.554 31.086 -47.051 1.00 93.38 185 TRP A O 1
ATOM 1460 N N . GLN A 1 186 ? 27.613 32.967 -46.458 1.00 93.69 186 GLN A N 1
ATOM 1461 C CA . GLN A 1 186 ? 27.595 32.744 -45.018 1.00 93.69 186 GLN A CA 1
ATOM 1462 C C . GLN A 1 186 ? 27.069 33.990 -44.308 1.00 93.69 186 GLN A C 1
ATOM 1464 O O . GLN A 1 186 ? 27.646 35.070 -44.415 1.00 93.69 186 GLN A O 1
ATOM 1469 N N . THR A 1 187 ? 26.018 33.821 -43.503 1.00 91.25 187 THR A N 1
ATOM 1470 C CA . THR A 1 187 ? 25.347 34.929 -42.803 1.00 91.25 187 THR A CA 1
ATOM 1471 C C . THR A 1 187 ? 26.256 35.733 -41.872 1.00 91.25 187 THR A C 1
ATOM 1473 O O . THR A 1 187 ? 26.009 36.914 -41.658 1.00 91.25 187 THR A O 1
ATOM 1476 N N . GLY A 1 188 ? 27.298 35.122 -41.305 1.00 89.94 188 GLY A N 1
ATOM 1477 C CA . GLY A 1 188 ? 28.208 35.783 -40.363 1.00 89.94 188 GLY A CA 1
ATOM 1478 C C . GLY A 1 188 ? 29.405 36.476 -41.015 1.00 89.94 188 GLY A C 1
ATOM 1479 O O . GLY A 1 188 ? 30.210 37.079 -40.309 1.00 89.94 188 GLY A O 1
ATOM 1480 N N . ARG A 1 189 ? 29.561 36.369 -42.340 1.00 89.56 189 ARG A N 1
ATOM 1481 C CA . ARG A 1 189 ? 30.762 36.807 -43.051 1.00 89.56 189 ARG A CA 1
ATOM 1482 C C . ARG A 1 189 ? 30.577 38.192 -43.670 1.00 89.56 189 ARG A C 1
ATOM 1484 O O . ARG A 1 189 ? 29.505 38.531 -44.163 1.00 89.56 189 ARG A O 1
ATOM 1491 N N . THR A 1 190 ? 31.650 38.977 -43.657 1.00 92.31 190 THR A N 1
ATOM 1492 C CA . THR A 1 190 ? 31.780 40.196 -44.457 1.00 92.31 190 THR A CA 1
ATOM 1493 C C . THR A 1 190 ? 32.339 39.867 -45.834 1.00 92.31 190 THR A C 1
ATOM 1495 O O . THR A 1 190 ? 33.212 39.005 -45.972 1.00 92.31 190 THR A O 1
ATOM 1498 N N . TYR A 1 191 ? 31.858 40.578 -46.847 1.00 89.44 191 TYR A N 1
ATOM 1499 C CA . TYR A 1 191 ? 32.319 40.429 -48.226 1.00 89.44 191 TYR A CA 1
ATOM 1500 C C . TYR A 1 191 ? 32.873 41.751 -48.732 1.00 89.44 191 TYR A C 1
ATOM 1502 O O . TYR A 1 191 ? 32.393 42.814 -48.347 1.00 89.44 191 TYR A O 1
ATOM 1510 N N . THR A 1 192 ? 33.900 41.694 -49.567 1.00 88.50 192 THR A N 1
ATOM 1511 C CA . THR A 1 192 ? 34.517 42.865 -50.195 1.00 88.50 192 THR A CA 1
ATOM 1512 C C . THR A 1 192 ? 34.183 42.919 -51.678 1.00 88.50 192 THR A C 1
ATOM 1514 O O . THR A 1 192 ? 33.835 41.905 -52.279 1.00 88.50 192 THR A O 1
ATOM 1517 N N . GLY A 1 193 ? 34.264 44.114 -52.271 1.00 91.31 193 GLY A N 1
ATOM 1518 C CA . GLY A 1 193 ? 33.948 44.300 -53.686 1.00 91.31 193 GLY A CA 1
ATOM 1519 C C . GLY A 1 193 ? 34.776 43.355 -54.560 1.00 91.31 193 GLY A C 1
ATOM 1520 O O . GLY A 1 193 ? 36.002 43.361 -54.477 1.00 91.31 193 GLY A O 1
ATOM 1521 N N . GLY A 1 194 ? 34.103 42.533 -55.366 1.00 87.06 194 GLY A N 1
ATOM 1522 C CA . GLY A 1 194 ? 34.719 41.487 -56.185 1.00 87.06 194 GLY A CA 1
ATOM 1523 C C . GLY A 1 194 ? 34.509 40.053 -55.683 1.00 87.06 194 GLY A C 1
ATOM 1524 O O . GLY A 1 194 ? 34.674 39.120 -56.473 1.00 87.06 194 GLY A O 1
ATOM 1525 N N . ASP A 1 195 ? 34.113 39.854 -54.421 1.00 90.25 195 ASP A N 1
ATOM 1526 C CA . ASP A 1 195 ? 33.858 38.516 -53.877 1.00 90.25 195 ASP A CA 1
ATOM 1527 C C . ASP A 1 195 ? 32.668 37.846 -54.567 1.00 90.25 195 ASP A C 1
ATOM 1529 O O . ASP A 1 195 ? 31.637 38.475 -54.818 1.00 90.25 195 ASP A O 1
ATOM 1533 N N . ARG A 1 196 ? 32.801 36.544 -54.840 1.00 94.50 196 ARG A N 1
ATOM 1534 C CA . ARG A 1 196 ? 31.763 35.734 -55.482 1.00 94.50 196 ARG A CA 1
ATOM 1535 C C . ARG A 1 196 ? 31.273 34.649 -54.545 1.00 94.50 196 ARG A C 1
ATOM 1537 O O . ARG A 1 196 ? 32.084 33.973 -53.912 1.00 94.50 196 ARG A O 1
ATOM 1544 N N . VAL A 1 197 ? 29.960 34.467 -54.486 1.00 92.75 197 VAL A N 1
ATOM 1545 C CA . VAL A 1 197 ? 29.327 33.435 -53.661 1.00 92.75 197 VAL A CA 1
ATOM 1546 C C . VAL A 1 197 ? 28.250 32.692 -54.425 1.00 92.75 197 VAL A C 1
ATOM 1548 O O . VAL A 1 197 ? 27.566 33.275 -55.265 1.00 92.75 197 VAL A O 1
ATOM 1551 N N . THR A 1 198 ? 28.069 31.417 -54.093 1.00 92.69 198 THR A N 1
ATOM 1552 C CA . THR A 1 198 ? 26.886 30.660 -54.501 1.00 92.69 198 THR A CA 1
ATOM 1553 C C . THR A 1 198 ? 25.873 30.670 -53.358 1.00 92.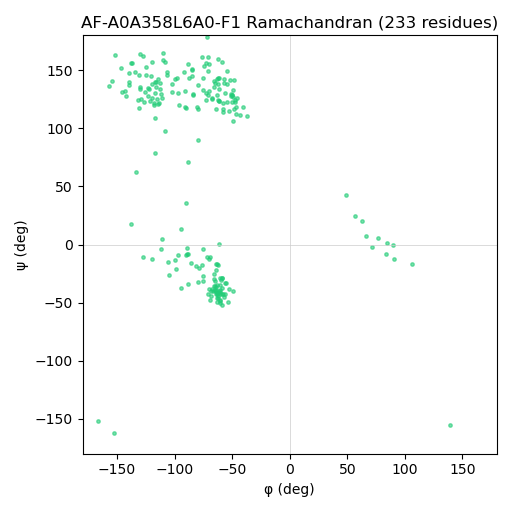69 198 THR A C 1
ATOM 1555 O O . THR A 1 198 ? 26.205 30.375 -52.211 1.00 92.69 198 THR A O 1
ATOM 1558 N N . HIS A 1 199 ? 24.620 31.008 -53.652 1.00 91.00 199 HIS A N 1
ATOM 1559 C CA . HIS A 1 199 ? 23.526 30.956 -52.685 1.00 91.00 199 HIS A CA 1
ATOM 1560 C C . HIS A 1 199 ? 22.242 30.485 -53.359 1.00 91.00 199 HIS A C 1
ATOM 1562 O O . HIS A 1 199 ? 21.848 31.025 -54.394 1.00 91.00 199 HIS A O 1
ATOM 1568 N N . LYS A 1 200 ? 21.600 29.459 -52.787 1.00 88.69 200 LYS A N 1
ATOM 1569 C CA . LYS A 1 200 ? 20.365 28.852 -53.326 1.00 88.69 200 LYS A CA 1
ATOM 15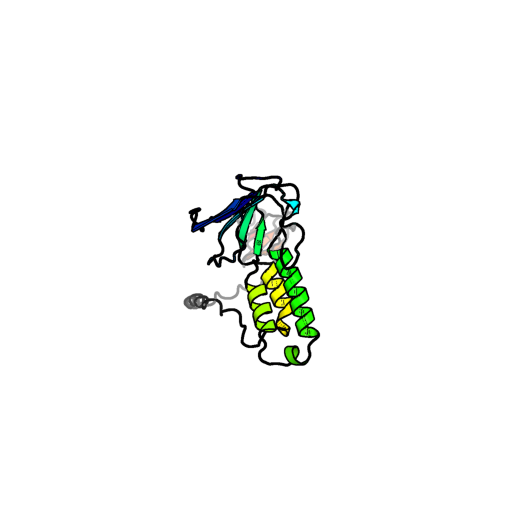70 C C . LYS A 1 200 ? 20.472 28.516 -54.829 1.00 88.69 200 LYS A C 1
ATOM 1572 O O . LYS A 1 200 ? 19.564 28.794 -55.607 1.00 88.69 200 LYS A O 1
ATOM 1577 N N . GLY A 1 201 ? 21.620 27.964 -55.237 1.00 86.06 201 GLY A N 1
ATOM 1578 C CA . GLY A 1 201 ? 21.885 27.523 -56.614 1.00 86.06 201 GLY A CA 1
ATOM 1579 C C . GLY A 1 201 ? 22.190 28.633 -57.630 1.00 86.06 201 GLY A C 1
ATOM 1580 O O . GLY A 1 201 ? 22.318 28.339 -58.814 1.00 86.06 201 GLY A O 1
ATOM 1581 N N . LYS A 1 202 ? 22.315 29.897 -57.202 1.00 89.31 202 LYS A N 1
ATOM 1582 C CA . LYS A 1 202 ? 22.680 31.038 -58.061 1.00 89.31 202 LYS A CA 1
ATOM 1583 C C . LYS A 1 202 ? 23.966 31.696 -57.580 1.00 89.31 202 LYS A C 1
ATOM 1585 O O . LYS A 1 202 ? 24.311 31.582 -56.404 1.00 89.31 202 LYS A O 1
ATOM 1590 N N . ASN A 1 203 ? 24.653 32.398 -58.474 1.00 93.00 203 ASN A N 1
ATOM 1591 C CA . ASN A 1 203 ? 25.915 33.058 -58.170 1.00 93.00 203 ASN A CA 1
ATOM 1592 C C . ASN A 1 203 ? 25.736 34.570 -58.064 1.00 93.00 203 ASN A C 1
ATOM 1594 O O . ASN A 1 203 ? 24.922 35.173 -58.763 1.00 93.00 203 ASN A O 1
ATOM 1598 N N . TYR A 1 204 ? 26.503 35.178 -57.165 1.00 94.19 204 TYR A N 1
ATOM 1599 C CA . TYR A 1 204 ? 26.416 36.603 -56.879 1.00 94.19 204 TYR A CA 1
ATOM 1600 C C . TYR A 1 204 ? 27.800 37.204 -56.697 1.00 94.19 204 TYR A C 1
ATOM 1602 O O . TYR A 1 204 ? 28.705 36.544 -56.189 1.00 94.19 204 TYR A O 1
ATOM 1610 N N . LEU A 1 205 ? 27.931 38.468 -57.087 1.00 94.62 205 LEU A N 1
ATOM 1611 C CA . LEU A 1 205 ? 29.117 39.295 -56.931 1.00 94.62 205 LEU A CA 1
ATOM 1612 C C . LEU A 1 205 ? 28.835 40.413 -55.924 1.00 94.62 205 LEU A C 1
ATOM 1614 O O . LEU A 1 205 ? 27.840 41.135 -56.049 1.00 94.62 205 LEU A O 1
ATOM 1618 N N . ALA A 1 206 ? 29.718 40.570 -54.944 1.00 94.69 206 ALA A N 1
ATOM 1619 C CA . ALA A 1 206 ? 29.705 41.705 -54.035 1.00 94.69 206 ALA A CA 1
ATOM 1620 C C . ALA A 1 206 ? 30.185 42.960 -54.774 1.00 94.69 206 ALA A C 1
ATOM 1622 O O . ALA A 1 206 ? 31.288 42.971 -55.325 1.00 94.69 206 ALA A O 1
ATOM 1623 N N . LYS A 1 207 ? 29.383 44.029 -54.786 1.00 89.44 207 LYS A N 1
ATOM 1624 C CA . LYS A 1 207 ? 29.748 45.280 -55.475 1.00 89.44 207 LYS A CA 1
ATOM 1625 C C . LYS A 1 207 ? 30.712 46.149 -54.663 1.00 89.44 207 LYS A C 1
ATOM 1627 O O . LYS A 1 207 ? 31.550 46.848 -55.221 1.00 89.44 207 LYS A O 1
ATOM 1632 N N . TRP A 1 208 ? 30.606 46.101 -53.339 1.00 88.25 208 TRP A N 1
ATOM 1633 C CA . TRP A 1 208 ? 31.452 46.830 -52.389 1.00 88.25 208 TRP A CA 1
ATOM 1634 C C . TRP A 1 208 ? 31.518 46.052 -51.073 1.00 88.25 208 TRP A C 1
ATOM 1636 O O . TRP A 1 208 ? 31.242 44.857 -51.047 1.00 88.25 208 TRP A O 1
ATOM 1646 N N . TRP A 1 209 ? 31.926 46.698 -49.981 1.00 93.38 209 TRP A N 1
ATOM 1647 C CA . TRP A 1 209 ? 31.940 46.062 -48.669 1.00 93.38 209 TRP A CA 1
ATOM 1648 C C . TRP A 1 209 ? 30.517 45.766 -48.175 1.00 93.38 209 TRP A C 1
ATOM 1650 O O . TRP A 1 209 ? 29.686 46.667 -48.076 1.00 93.38 209 TRP A O 1
ATOM 1660 N N . ILE A 1 210 ? 30.241 44.515 -47.829 1.00 93.00 210 ILE A N 1
ATOM 1661 C CA . ILE A 1 210 ? 28.933 44.044 -47.379 1.00 93.00 210 ILE A CA 1
ATOM 1662 C C . ILE A 1 210 ? 29.081 43.519 -45.956 1.00 93.00 210 ILE A C 1
ATOM 1664 O O . ILE A 1 210 ? 29.866 42.602 -45.698 1.00 93.00 210 ILE A O 1
ATOM 1668 N N . GLY A 1 211 ? 28.316 44.101 -45.033 1.00 83.88 211 GLY A N 1
ATOM 1669 C CA . GLY A 1 211 ? 28.283 43.664 -43.641 1.00 83.88 211 GLY A CA 1
ATOM 1670 C C . GLY A 1 211 ? 27.584 42.309 -43.463 1.00 83.88 211 GLY A C 1
ATOM 1671 O O . GLY A 1 211 ? 26.796 41.914 -44.331 1.00 83.88 211 GLY A O 1
ATOM 1672 N N . PRO A 1 212 ? 27.809 41.616 -42.330 1.00 90.88 212 PRO A N 1
ATOM 1673 C CA . PRO A 1 212 ? 27.155 40.343 -42.035 1.00 90.88 212 PRO A CA 1
ATOM 1674 C C . PRO A 1 212 ? 25.627 40.448 -42.121 1.00 90.88 212 PRO A C 1
ATOM 1676 O O . PRO A 1 212 ? 25.048 41.497 -41.842 1.00 90.88 212 PRO A O 1
ATOM 1679 N N . GLY A 1 213 ? 24.971 39.354 -42.505 1.00 89.88 213 GLY A N 1
ATOM 1680 C CA . GLY A 1 213 ? 23.511 39.239 -42.570 1.00 89.88 213 GLY A CA 1
ATOM 1681 C C . GLY A 1 213 ? 22.857 39.767 -43.850 1.00 89.88 213 GLY A C 1
ATOM 1682 O O . GLY A 1 213 ? 21.675 39.517 -44.065 1.00 89.88 213 GLY A O 1
ATOM 1683 N N . ASN A 1 214 ? 23.596 40.438 -44.738 1.00 93.00 214 ASN A N 1
ATOM 1684 C CA . ASN A 1 214 ? 23.066 40.870 -46.035 1.00 93.00 214 ASN A CA 1
ATOM 1685 C C . ASN A 1 214 ? 23.057 39.695 -47.026 1.00 93.00 214 ASN A C 1
ATOM 1687 O O . ASN A 1 214 ? 24.036 39.454 -47.737 1.00 93.00 214 ASN A O 1
ATOM 1691 N N . GLU A 1 215 ? 21.953 38.952 -47.045 1.00 94.94 215 GLU A N 1
ATOM 1692 C CA . GLU A 1 215 ? 21.744 37.770 -47.892 1.00 94.94 215 GLU A CA 1
ATOM 1693 C C . GLU A 1 215 ? 21.568 38.146 -49.378 1.00 94.94 215 GLU A C 1
ATOM 1695 O O . GLU A 1 215 ? 20.729 38.997 -49.674 1.00 94.94 215 GLU A O 1
ATOM 1700 N N . PRO A 1 216 ? 22.305 37.542 -50.331 1.00 93.19 216 PRO A N 1
ATOM 1701 C CA . PRO A 1 216 ? 22.065 37.711 -51.765 1.00 93.19 216 PRO A CA 1
ATOM 1702 C C . PRO A 1 216 ? 20.802 36.969 -52.235 1.00 93.19 216 PRO A C 1
ATOM 1704 O O . PRO A 1 216 ? 20.371 35.987 -51.641 1.00 93.19 216 PRO A O 1
ATOM 1707 N N . GLY A 1 217 ? 20.210 37.407 -53.343 1.00 92.50 217 GLY A N 1
ATOM 1708 C CA . GLY A 1 217 ? 18.994 36.831 -53.925 1.00 92.50 217 GLY A CA 1
ATOM 1709 C C . GLY A 1 217 ? 17.675 37.433 -53.425 1.00 92.50 217 GLY A C 1
ATOM 1710 O O . GLY A 1 217 ? 16.623 37.026 -53.912 1.00 92.50 217 GLY A O 1
ATOM 1711 N N . LEU A 1 218 ? 17.708 38.405 -52.505 1.00 93.31 218 LEU A N 1
ATOM 1712 C CA . LEU A 1 218 ? 16.525 39.168 -52.090 1.00 93.31 218 LEU A CA 1
ATOM 1713 C C . LEU A 1 218 ? 16.376 40.441 -52.926 1.00 93.31 218 LEU A C 1
ATOM 1715 O O . LEU A 1 218 ? 17.368 41.069 -53.301 1.00 93.31 218 LEU A O 1
ATOM 1719 N N . GLU A 1 219 ? 15.137 40.881 -53.150 1.00 89.81 219 GLU A N 1
ATOM 1720 C CA . GLU A 1 219 ? 14.869 42.141 -53.855 1.00 89.81 219 GLU A CA 1
ATOM 1721 C C . GLU A 1 219 ? 15.469 43.351 -53.136 1.00 89.81 219 GLU A C 1
ATOM 1723 O O . GLU A 1 219 ? 15.832 44.327 -53.771 1.00 89.81 219 GLU A O 1
ATOM 1728 N N . THR A 1 220 ? 15.617 43.314 -51.817 1.00 90.50 220 THR A N 1
ATOM 1729 C CA . THR A 1 220 ? 16.178 44.436 -51.053 1.00 90.50 220 THR A CA 1
ATOM 1730 C C . THR A 1 220 ? 17.702 44.508 -51.119 1.00 90.50 220 THR A C 1
ATOM 1732 O O . THR A 1 220 ? 18.272 45.570 -50.882 1.00 90.50 220 THR A O 1
ATOM 1735 N N . THR A 1 221 ? 18.376 43.408 -51.458 1.00 92.00 221 THR A N 1
ATOM 1736 C CA . THR A 1 221 ? 19.839 43.287 -51.368 1.00 92.00 221 THR A CA 1
ATOM 1737 C C . THR A 1 221 ? 20.512 42.995 -52.705 1.00 92.00 221 THR A C 1
ATOM 1739 O O . THR A 1 221 ? 21.733 43.104 -52.802 1.00 92.00 221 THR A O 1
ATOM 1742 N N . THR A 1 222 ? 19.743 42.632 -53.735 1.00 94.44 222 THR A N 1
ATOM 1743 C CA . THR A 1 222 ? 20.263 42.205 -55.040 1.00 94.44 222 THR A CA 1
ATOM 1744 C C . THR A 1 222 ? 19.594 42.948 -56.182 1.00 94.44 222 THR A C 1
ATOM 1746 O O . THR A 1 222 ? 18.367 43.062 -56.234 1.00 94.44 222 THR A O 1
ATOM 1749 N N . GLY A 1 223 ? 20.387 43.429 -57.133 1.00 90.44 223 GLY A N 1
ATOM 1750 C CA . GLY A 1 223 ? 19.849 44.018 -58.354 1.00 90.44 223 GLY A CA 1
ATOM 1751 C C . GLY A 1 223 ? 20.888 44.211 -59.453 1.00 90.44 223 GLY A C 1
ATOM 1752 O O . GLY A 1 223 ? 21.838 43.427 -59.566 1.00 90.44 223 GLY A O 1
ATOM 1753 N N . ALA A 1 224 ? 20.656 45.209 -60.306 1.00 86.94 224 ALA A N 1
ATOM 1754 C CA . ALA A 1 224 ? 21.464 45.486 -61.493 1.00 86.94 224 ALA A CA 1
ATOM 1755 C C . ALA A 1 224 ? 22.926 45.748 -61.117 1.00 86.94 224 ALA A C 1
ATOM 1757 O O . ALA A 1 224 ? 23.205 46.127 -59.987 1.00 86.94 224 ALA A O 1
ATOM 1758 N N . ALA A 1 225 ? 23.867 45.554 -62.042 1.00 80.19 225 ALA A N 1
ATOM 1759 C CA . ALA A 1 225 ? 25.292 45.721 -61.748 1.00 80.19 225 ALA A CA 1
ATOM 1760 C C . ALA A 1 225 ? 25.628 47.115 -61.177 1.00 80.19 225 ALA A C 1
ATOM 1762 O O . ALA A 1 225 ? 26.449 47.202 -60.269 1.00 80.19 225 ALA A O 1
ATOM 1763 N N . ASP A 1 226 ? 24.907 48.158 -61.606 1.00 75.00 226 ASP A N 1
ATOM 1764 C CA . ASP A 1 226 ? 25.123 49.547 -61.198 1.00 75.00 226 ASP A CA 1
ATOM 1765 C C . ASP A 1 226 ? 23.807 50.301 -60.925 1.00 75.00 226 ASP A C 1
ATOM 1767 O O . ASP A 1 226 ? 22.753 49.975 -61.471 1.00 75.00 226 ASP A O 1
ATOM 1771 N N . GLY A 1 227 ? 23.885 51.357 -60.104 1.00 70.44 227 GLY A N 1
ATOM 1772 C CA . GLY A 1 227 ? 22.851 52.400 -60.003 1.00 70.44 227 GLY A CA 1
ATOM 1773 C C . GLY A 1 227 ? 21.660 52.143 -59.069 1.00 70.44 227 GLY A C 1
ATOM 1774 O O . GLY A 1 227 ? 20.791 53.003 -58.974 1.00 70.44 227 GLY A O 1
ATOM 1775 N N . ASP A 1 228 ? 21.609 51.014 -58.357 1.00 82.12 228 ASP A N 1
ATOM 1776 C CA . ASP A 1 228 ? 20.454 50.616 -57.528 1.00 82.12 228 ASP A CA 1
ATOM 1777 C C . ASP A 1 228 ? 20.704 50.624 -56.005 1.00 82.12 228 ASP A C 1
ATOM 1779 O O . ASP A 1 228 ? 19.788 50.360 -55.227 1.00 82.12 228 ASP A O 1
ATOM 1783 N N . GLY A 1 229 ? 21.936 50.912 -55.566 1.00 85.81 229 GLY A N 1
ATOM 1784 C CA . GLY A 1 229 ? 22.328 50.926 -54.150 1.00 85.81 229 GLY A CA 1
ATOM 1785 C C . GLY A 1 229 ? 22.294 49.555 -53.458 1.00 85.81 229 GLY A C 1
ATOM 1786 O O . GLY A 1 229 ? 22.486 49.486 -52.244 1.00 85.81 229 GLY A O 1
ATOM 1787 N N . ARG A 1 230 ? 22.066 48.462 -54.199 1.00 92.69 230 ARG A N 1
ATOM 1788 C CA . ARG A 1 230 ? 21.957 47.108 -53.641 1.00 92.69 230 ARG A CA 1
ATOM 1789 C C . ARG A 1 230 ? 23.323 46.421 -53.617 1.00 92.69 230 ARG A C 1
ATOM 1791 O O . ARG A 1 230 ? 24.003 46.439 -54.641 1.00 92.69 230 ARG A O 1
ATOM 1798 N N . PRO A 1 231 ? 23.721 45.797 -52.495 1.00 90.88 231 PRO A N 1
ATOM 1799 C CA . PRO A 1 231 ? 25.084 45.305 -52.287 1.00 90.88 231 PRO A CA 1
ATOM 1800 C C . PRO A 1 231 ? 25.500 44.157 -53.218 1.00 90.88 231 PRO A C 1
ATOM 1802 O O . PRO A 1 231 ? 26.680 44.045 -53.555 1.00 90.88 231 PRO A O 1
ATOM 1805 N N . TRP A 1 232 ? 24.553 43.325 -53.655 1.00 95.06 232 TRP A N 1
ATOM 1806 C CA . TRP A 1 232 ? 24.810 42.176 -54.520 1.00 95.06 232 TRP A CA 1
ATOM 1807 C C . TRP A 1 232 ? 24.330 42.416 -55.952 1.00 95.06 232 TRP A C 1
ATOM 1809 O O . TRP A 1 232 ? 23.309 43.065 -56.194 1.00 95.06 232 TRP A O 1
ATOM 1819 N N . THR A 1 233 ? 25.030 41.821 -56.914 1.00 95.06 233 THR A N 1
ATOM 1820 C CA . THR A 1 233 ? 24.507 41.598 -58.267 1.00 95.06 233 THR A CA 1
ATOM 1821 C C . THR A 1 233 ? 24.604 40.122 -58.628 1.00 95.06 233 THR A C 1
ATOM 1823 O O . THR A 1 233 ? 25.505 39.430 -58.159 1.00 95.06 233 THR A O 1
ATOM 1826 N N . MET A 1 234 ? 23.644 39.621 -59.398 1.00 92.56 234 MET A N 1
ATOM 1827 C CA . MET A 1 234 ? 23.625 38.227 -59.849 1.00 92.56 234 MET A CA 1
ATOM 1828 C C . MET A 1 234 ? 24.575 38.066 -61.044 1.00 92.56 234 MET A C 1
ATOM 1830 O O . MET A 1 234 ? 24.578 38.926 -61.924 1.00 92.56 234 MET A O 1
ATOM 1834 N N . ILE A 1 235 ? 25.366 36.988 -61.063 1.00 90.19 235 ILE A N 1
ATOM 1835 C CA . ILE A 1 235 ? 26.353 36.673 -62.114 1.00 90.19 235 ILE A CA 1
ATOM 1836 C C . ILE A 1 235 ? 26.200 35.254 -62.654 1.00 90.19 235 ILE A C 1
ATOM 1838 O O . ILE A 1 235 ? 25.624 34.401 -61.939 1.00 90.19 235 ILE A O 1
#

Mean predicted aligned error: 15.29 Å

Foldseek 3Di:
DVFAPDFAKKKWKAALVRHTPDIDTAGPPDGDDDDDDDDHDANMKIKMAGPQQLPDADVVGDPQQGDRPDRMWMWGQALLGTDTPVTPDDSLVVLLVVLVVLLVVCVVDPCSLPDLDDVSLVVSLSSLVSDDPPSSVVSCVVRVSNHRPPSDDPDDPPPPPPPPPPPPPPDPDDPDQDDWPFDADDQQDWDAAQHWHDYPNFIKGFRGIDHHRQDPPDPQAEDDSDDDPHGIYTD

Sequence (235 aa):
SYFPNITYATLVVRDSNNREIYRKTMEGNRAVVGRDEIAFSSGYQIEIYHAEPGRVRLSPSATGILDSQAKTAVFTITPAGLKNNQLNNNPETALAERLEQASLAIAAHSTILTAEYASQKDDLWLGVMALSRPLRDILYAKYYVYFSRHNELPEAPDVPEEPEVPDVPEIPDVPEPAPALYPLWQTGRTYTGGDRVTHKGKNYLAKWWIGPGNEPGLETTTGAADGDGRPWTMI